Protein AF-A0A7S0ZR71-F1 (afdb_monomer_lite)

Secondary structure (DSSP, 8-state):
-PPPSS-EEEEE---S-HHHHHHHHHTTS-HHHHTSTTSSHHHHHHHHTPPPTTEEEEEEEEEEEEETTS--STTT-SEEEEEEEEEESS-EEEEEEEEEE--STTHHHHHHHHHHHHHHHHHHHHS--SEEEEEEEEEE-TTS-EEEEHHHHHHHHHTT-EESS--TTEEEESSHHHH-TT--PEEEEEEEEEE--TTSPPPPPPSS----S----------------------

pLDDT: mean 78.95, std 18.21, range [32.31, 97.06]

Foldseek 3Di:
DPAAPFDKDKDWDDDPDVQVLLLLLLVLADVLSCPDQCSHPVSVVVVLPDDDPAKDKADWTKIFIAGPPDDGGSVHTQWMWIWIWIGHLQWTEIETSDIDGRDDDCVRLSVLLNRLLVVVQVCQAPAQGFKYKYKDKWFAAPVRAIEDAVSNVVSVVSSVWDFPDPPVRYDYDHCCSPPPPPGPGDIDITITMHGDDPPHDHRDDDPDPSPNPPPPPPPPDDDDDDDDDDDDDDD

Radius of gyration: 23.9 Å; chains: 1; bounding box: 57×94×42 Å

Structure (mmCIF, N/CA/C/O backbone):
data_AF-A0A7S0ZR71-F1
#
_entry.id   AF-A0A7S0ZR71-F1
#
loop_
_atom_site.group_PDB
_atom_site.id
_atom_site.type_symbol
_atom_site.label_atom_id
_atom_site.label_alt_id
_atom_site.label_comp_id
_atom_site.label_asym_id
_atom_site.label_entity_id
_atom_site.label_seq_id
_atom_site.pdbx_PDB_ins_code
_atom_site.Cartn_x
_atom_site.Cartn_y
_atom_site.Cartn_z
_atom_site.occupancy
_atom_site.B_iso_or_equiv
_atom_site.auth_seq_id
_atom_site.auth_comp_id
_atom_site.auth_asym_id
_atom_site.auth_atom_id
_atom_site.pdbx_PDB_model_num
ATOM 1 N N . LEU A 1 1 ? 6.579 -1.363 18.456 1.00 67.25 1 LEU A N 1
ATOM 2 C CA . LEU A 1 1 ? 6.483 -0.317 17.411 1.00 67.25 1 LEU A CA 1
ATOM 3 C C . LEU A 1 1 ? 6.121 0.963 18.143 1.00 67.25 1 LEU A C 1
ATOM 5 O O . LEU A 1 1 ? 5.426 0.845 19.144 1.00 67.25 1 LEU A O 1
ATOM 9 N N . GLN A 1 2 ? 6.652 2.117 17.747 1.00 72.88 2 GLN A N 1
ATOM 10 C CA . GLN A 1 2 ? 6.232 3.372 18.372 1.00 72.88 2 GLN A CA 1
ATOM 11 C C . GLN A 1 2 ? 4.760 3.612 18.022 1.00 72.88 2 GLN A C 1
ATOM 13 O O . GLN A 1 2 ? 4.353 3.289 16.905 1.00 72.88 2 GLN A O 1
ATOM 18 N N . GLU A 1 3 ? 3.965 4.078 18.985 1.00 79.00 3 GLU A N 1
ATOM 19 C CA . GLU A 1 3 ? 2.578 4.448 18.700 1.00 79.00 3 GLU A CA 1
ATOM 20 C C . GLU A 1 3 ? 2.545 5.577 17.663 1.00 79.00 3 GLU A C 1
ATOM 22 O O . GLU A 1 3 ? 3.419 6.451 17.699 1.00 79.00 3 GLU A O 1
ATOM 27 N N . PRO A 1 4 ? 1.576 5.550 16.733 1.00 83.94 4 PRO A N 1
ATOM 28 C CA . PRO A 1 4 ? 1.517 6.531 15.668 1.00 83.94 4 PRO A CA 1
ATOM 29 C C . PRO A 1 4 ? 1.175 7.910 16.237 1.00 83.94 4 PRO A C 1
ATOM 31 O O . PRO A 1 4 ? 0.307 8.032 17.107 1.00 83.94 4 PRO A O 1
ATOM 34 N N . GLY A 1 5 ? 1.838 8.950 15.732 1.00 86.31 5 GLY A N 1
ATOM 35 C CA . GLY A 1 5 ? 1.560 10.335 16.125 1.00 86.31 5 GLY A CA 1
ATOM 36 C C . GLY A 1 5 ? 0.192 10.815 15.635 1.00 86.31 5 GLY A C 1
ATOM 37 O O . GLY A 1 5 ? -0.464 11.622 16.294 1.00 86.31 5 GLY A O 1
ATOM 38 N N . ILE A 1 6 ? -0.261 10.281 14.499 1.00 87.31 6 ILE A N 1
ATOM 39 C CA . ILE A 1 6 ? -1.549 10.556 13.867 1.00 87.31 6 ILE A CA 1
ATOM 40 C C . ILE A 1 6 ? -2.346 9.252 13.756 1.00 87.31 6 ILE A C 1
ATOM 42 O O . ILE A 1 6 ? -1.867 8.233 13.253 1.00 87.31 6 ILE A O 1
ATOM 46 N N . LYS A 1 7 ? -3.605 9.276 14.204 1.00 91.25 7 LYS A N 1
ATOM 47 C CA . LYS A 1 7 ? -4.511 8.128 14.080 1.00 91.25 7 LYS A CA 1
ATOM 48 C C . LYS A 1 7 ? -5.251 8.170 12.746 1.00 91.25 7 LYS A C 1
ATOM 50 O O . LYS A 1 7 ? -5.943 9.144 12.450 1.00 91.25 7 LYS A O 1
ATOM 55 N N . PHE A 1 8 ? -5.125 7.087 11.987 1.00 94.44 8 PHE A N 1
ATOM 56 C CA . PHE A 1 8 ? -5.831 6.873 10.729 1.00 94.44 8 PHE A CA 1
ATOM 57 C C . PHE A 1 8 ? -6.774 5.679 10.846 1.00 94.44 8 PHE A C 1
ATOM 59 O O . PHE A 1 8 ? -6.506 4.737 11.591 1.00 94.44 8 PHE A O 1
ATOM 66 N N . GLU A 1 9 ? -7.846 5.730 10.071 1.00 94.19 9 GLU A N 1
ATOM 67 C CA . GLU A 1 9 ? -8.824 4.669 9.871 1.00 94.19 9 GLU A CA 1
ATOM 68 C C . GLU A 1 9 ? -8.808 4.214 8.408 1.00 94.19 9 GLU A C 1
ATOM 70 O O . GLU A 1 9 ? -8.328 4.929 7.519 1.00 94.19 9 GLU A O 1
ATOM 75 N N . MET A 1 10 ? -9.323 3.005 8.173 1.00 95.31 10 MET A N 1
ATOM 76 C CA . MET A 1 10 ? -9.421 2.404 6.849 1.00 95.31 10 MET A CA 1
ATOM 77 C C . MET A 1 10 ? -10.870 2.102 6.541 1.00 95.31 10 MET A C 1
ATOM 79 O O . MET A 1 10 ? -11.523 1.360 7.275 1.00 95.31 10 MET A O 1
ATOM 83 N N . SER A 1 11 ? -11.334 2.611 5.409 1.00 94.38 11 SER A N 1
ATOM 84 C CA . SER A 1 11 ? -12.681 2.342 4.919 1.00 94.38 11 SER A CA 1
ATOM 85 C C . SER A 1 11 ? -12.610 1.692 3.542 1.00 94.38 11 SER A C 1
ATOM 87 O O . SER A 1 11 ? -11.851 2.168 2.690 1.00 94.38 11 SER A O 1
ATOM 89 N N . PRO A 1 12 ? -13.372 0.612 3.297 1.00 94.06 12 PRO A N 1
ATOM 90 C CA . PRO A 1 12 ? -13.383 -0.037 1.997 1.00 94.06 12 PRO A CA 1
ATOM 91 C C . PRO A 1 12 ? -13.905 0.927 0.931 1.00 94.06 12 PRO A C 1
ATOM 93 O O . PRO A 1 12 ? -14.846 1.693 1.151 1.00 94.06 12 PRO A O 1
ATOM 96 N N . LEU A 1 13 ? -13.308 0.867 -0.252 1.00 91.44 13 LEU A N 1
ATOM 97 C CA . LEU A 1 13 ? -13.801 1.569 -1.424 1.00 91.44 13 LEU A CA 1
ATOM 98 C C . LEU A 1 13 ? -14.997 0.785 -1.982 1.00 91.44 13 LEU A C 1
ATOM 100 O O . LEU A 1 13 ? -14.837 -0.208 -2.688 1.00 91.44 13 LEU A O 1
ATOM 104 N N . VAL A 1 14 ? -16.206 1.232 -1.640 1.00 87.06 14 VAL A N 1
ATOM 105 C CA . VAL A 1 14 ? -17.469 0.629 -2.093 1.00 87.06 14 VAL A CA 1
ATOM 106 C C . VAL A 1 14 ? -18.125 1.562 -3.105 1.00 87.06 14 VAL A C 1
ATOM 108 O O . VAL A 1 14 ? -18.902 2.442 -2.745 1.00 87.06 14 VAL A O 1
ATOM 111 N N . VAL A 1 15 ? -17.775 1.406 -4.383 1.00 87.25 15 VAL A N 1
ATOM 112 C CA . VAL A 1 15 ? -18.369 2.176 -5.489 1.00 87.25 15 VAL A CA 1
ATOM 113 C C . VAL A 1 15 ? -18.557 1.310 -6.730 1.00 87.25 15 VAL A C 1
ATOM 115 O O . VAL A 1 15 ? -17.837 0.336 -6.934 1.00 87.25 15 VAL A O 1
ATOM 118 N N . GLU A 1 16 ? -19.484 1.714 -7.598 1.00 80.00 16 GLU A N 1
ATOM 119 C CA . GLU A 1 16 ? -19.730 1.046 -8.882 1.00 80.00 16 GLU A CA 1
ATOM 120 C C . GLU A 1 16 ? -18.530 1.139 -9.837 1.00 80.00 16 GLU A C 1
ATOM 122 O O . GLU A 1 16 ? -18.259 0.208 -10.590 1.00 80.00 16 GLU A O 1
ATOM 127 N N . ASN A 1 17 ? -17.794 2.259 -9.802 1.00 91.25 17 ASN A N 1
ATOM 128 C CA . ASN A 1 17 ? -16.643 2.497 -10.672 1.00 91.25 17 ASN A CA 1
ATOM 129 C C . ASN A 1 17 ? -15.383 2.849 -9.854 1.00 91.25 17 ASN A C 1
ATOM 131 O O . ASN A 1 17 ? -15.111 4.032 -9.612 1.00 91.25 17 ASN A O 1
ATOM 135 N N . PRO A 1 18 ? -14.595 1.841 -9.434 1.00 91.25 18 PRO A N 1
ATOM 136 C CA . PRO A 1 18 ? -13.392 2.058 -8.636 1.00 91.25 18 PRO A CA 1
ATOM 137 C C . PRO A 1 18 ? -12.278 2.772 -9.411 1.00 91.25 18 PRO A C 1
ATOM 139 O O . PRO A 1 18 ? -11.534 3.550 -8.813 1.00 91.25 18 PRO A O 1
ATOM 142 N N . GLN A 1 19 ? -12.211 2.595 -10.736 1.00 94.00 19 GLN A N 1
ATOM 143 C CA . GLN A 1 19 ? -11.240 3.273 -11.599 1.00 94.00 19 GLN A CA 1
ATOM 144 C C . GLN A 1 19 ? -11.375 4.793 -11.505 1.00 94.00 19 GLN A C 1
ATOM 146 O O . GLN A 1 19 ? -10.399 5.493 -11.241 1.00 94.00 19 GLN A O 1
ATOM 151 N N . LYS A 1 20 ? -12.598 5.314 -11.649 1.00 93.81 20 LYS A N 1
ATOM 152 C CA . LYS A 1 20 ? -12.856 6.760 -11.600 1.00 93.81 20 LYS A CA 1
ATOM 153 C C . LYS A 1 20 ? -12.431 7.369 -10.262 1.00 93.81 20 LYS A C 1
ATOM 155 O O . LYS A 1 20 ? -11.881 8.468 -10.224 1.00 93.81 20 LYS A O 1
ATOM 160 N N . CYS A 1 21 ? -12.692 6.666 -9.163 1.00 93.50 21 CYS A N 1
ATOM 161 C CA . CYS A 1 21 ? -12.294 7.098 -7.827 1.00 93.50 21 CYS A CA 1
ATOM 162 C C . CYS A 1 21 ? -10.773 7.067 -7.641 1.00 93.50 21 CYS A C 1
ATOM 164 O O . CYS A 1 21 ? -10.207 8.032 -7.129 1.00 93.50 21 CYS A O 1
ATOM 166 N N . PHE A 1 22 ? -10.121 5.998 -8.097 1.00 92.19 22 PHE A N 1
ATOM 167 C CA . PHE A 1 22 ? -8.668 5.864 -8.084 1.00 92.19 22 PHE A CA 1
ATOM 168 C C . PHE A 1 22 ? -7.989 6.996 -8.862 1.00 92.19 22 PHE A C 1
ATOM 170 O O . PHE A 1 22 ? -7.149 7.705 -8.315 1.00 92.19 22 PHE A O 1
ATOM 177 N N . GLU A 1 23 ? -8.405 7.233 -10.107 1.00 92.56 23 GLU A N 1
ATOM 178 C CA . GLU A 1 23 ? -7.848 8.287 -10.960 1.00 92.56 23 GLU A CA 1
ATOM 179 C C . GLU A 1 23 ? -8.060 9.683 -10.368 1.00 92.56 23 GLU A C 1
ATOM 181 O O . GLU A 1 23 ? -7.177 10.538 -10.450 1.00 92.56 23 GLU A O 1
ATOM 186 N N . LYS A 1 24 ? -9.221 9.923 -9.743 1.00 93.25 24 LYS A N 1
ATOM 187 C CA . LYS A 1 24 ? -9.501 11.186 -9.052 1.00 93.25 24 LYS A CA 1
ATOM 188 C C . LYS A 1 24 ? -8.552 11.400 -7.873 1.00 93.25 24 LYS A C 1
ATOM 190 O O . LYS A 1 24 ? -8.008 12.491 -7.730 1.00 93.25 24 LYS A O 1
ATOM 195 N N . TYR A 1 25 ? -8.329 10.361 -7.071 1.00 93.00 25 TYR A N 1
ATOM 196 C CA . TYR A 1 25 ? -7.409 10.401 -5.938 1.00 93.00 25 TYR A CA 1
ATOM 197 C C . TYR A 1 25 ? -5.950 10.595 -6.384 1.00 93.00 25 TYR A C 1
ATOM 199 O O . TYR A 1 25 ? -5.267 11.474 -5.864 1.00 93.00 25 TYR A O 1
ATOM 207 N N . VAL A 1 26 ? -5.477 9.845 -7.386 1.00 90.69 26 VAL A N 1
ATOM 208 C CA . VAL A 1 26 ? -4.080 9.901 -7.859 1.00 90.69 26 VAL A CA 1
ATOM 209 C C . VAL A 1 26 ? -3.676 11.304 -8.316 1.00 90.69 26 VAL A C 1
ATOM 211 O O . VAL A 1 26 ? -2.536 11.707 -8.102 1.00 90.69 26 VAL A O 1
ATOM 214 N N . ARG A 1 27 ? -4.605 12.096 -8.868 1.00 89.94 27 ARG A N 1
ATOM 215 C CA . ARG A 1 27 ? -4.352 13.499 -9.258 1.00 89.94 27 ARG A CA 1
ATOM 216 C C . ARG A 1 27 ? -3.960 14.412 -8.091 1.00 89.94 27 ARG A C 1
ATOM 218 O O . ARG A 1 27 ? -3.456 15.504 -8.331 1.00 89.94 27 ARG A O 1
ATOM 225 N N . ARG A 1 28 ? -4.202 13.990 -6.847 1.00 89.31 28 ARG A N 1
ATOM 226 C CA . ARG A 1 28 ? -3.810 14.707 -5.623 1.00 89.31 28 ARG A CA 1
ATOM 227 C C . ARG A 1 28 ? -2.391 14.360 -5.172 1.00 89.31 28 ARG A C 1
ATOM 229 O O . ARG A 1 28 ? -1.841 15.055 -4.321 1.00 89.31 28 ARG A O 1
ATOM 236 N N . LEU A 1 29 ? -1.805 13.289 -5.709 1.00 86.25 29 LEU A N 1
ATOM 237 C CA . LEU A 1 29 ? -0.422 12.930 -5.432 1.00 86.25 29 LEU A CA 1
ATOM 238 C C . LEU A 1 29 ? 0.522 13.898 -6.158 1.00 86.25 29 LEU A C 1
ATOM 240 O O . LEU A 1 29 ? 0.180 14.411 -7.227 1.00 86.25 29 LEU A O 1
ATOM 244 N N . PRO A 1 30 ? 1.733 14.135 -5.625 1.00 77.88 30 PRO A N 1
ATOM 245 C CA . PRO A 1 30 ? 2.751 14.889 -6.344 1.00 77.88 30 PRO A CA 1
ATOM 246 C C . PRO A 1 30 ? 2.951 14.315 -7.752 1.00 77.88 30 PRO A C 1
ATOM 248 O O . PRO A 1 30 ? 3.044 13.098 -7.904 1.00 77.88 30 PRO A O 1
ATOM 251 N N . VAL A 1 31 ? 3.055 15.178 -8.772 1.00 69.81 31 VAL A N 1
ATOM 252 C CA . VAL A 1 31 ? 3.089 14.790 -10.204 1.00 69.81 31 VAL A CA 1
ATOM 253 C C . VAL A 1 31 ? 4.062 13.639 -10.482 1.00 69.81 31 VAL A C 1
ATOM 255 O O . VAL A 1 31 ? 3.747 12.702 -11.203 1.00 69.81 31 VAL A O 1
ATOM 258 N N . ARG A 1 32 ? 5.221 13.651 -9.826 1.00 64.44 32 ARG A N 1
ATOM 259 C CA . ARG A 1 32 ? 6.273 12.640 -9.999 1.00 64.44 32 ARG A CA 1
ATOM 260 C C . ARG A 1 32 ? 5.897 11.264 -9.443 1.00 64.44 32 ARG A C 1
ATOM 262 O O . ARG A 1 32 ? 6.358 10.253 -9.954 1.00 64.44 32 ARG A O 1
ATOM 269 N N . CYS A 1 33 ? 5.049 11.224 -8.419 1.00 68.69 33 CYS A N 1
ATOM 270 C CA . CYS A 1 33 ? 4.448 9.994 -7.908 1.00 68.69 33 CYS A CA 1
ATOM 271 C C . CYS A 1 33 ? 3.246 9.570 -8.767 1.00 68.69 33 CYS A C 1
ATOM 273 O O . CYS A 1 33 ? 2.998 8.380 -8.924 1.00 68.69 33 CYS A O 1
ATOM 275 N N . ALA A 1 34 ? 2.515 10.518 -9.360 1.00 63.09 34 ALA A N 1
ATOM 276 C CA . ALA A 1 34 ? 1.410 10.231 -10.280 1.00 63.09 34 ALA A CA 1
ATOM 277 C C . ALA A 1 34 ? 1.876 9.631 -11.624 1.00 63.09 34 ALA A C 1
ATOM 279 O O . ALA A 1 34 ? 1.104 8.960 -12.299 1.00 63.09 34 ALA A O 1
ATOM 280 N N . GLU A 1 35 ? 3.142 9.833 -11.996 1.00 60.38 35 GLU A N 1
ATOM 281 C CA . GLU A 1 35 ? 3.777 9.210 -13.169 1.00 60.38 35 GLU A CA 1
ATOM 282 C C . GLU A 1 35 ? 4.341 7.802 -12.888 1.00 60.38 35 GLU A C 1
ATOM 284 O O . GLU A 1 35 ? 4.804 7.112 -13.803 1.00 60.38 35 GLU A O 1
ATOM 289 N N . ALA A 1 36 ? 4.296 7.352 -11.630 1.00 65.81 36 ALA A N 1
ATOM 290 C CA . ALA A 1 36 ? 4.707 6.011 -11.249 1.00 65.81 36 ALA A CA 1
ATOM 291 C C . ALA A 1 36 ? 3.824 4.932 -11.897 1.00 65.81 36 ALA A C 1
ATOM 293 O O . ALA A 1 36 ? 2.677 5.128 -12.294 1.00 65.81 36 ALA A O 1
ATOM 294 N N . THR A 1 37 ? 4.360 3.722 -12.021 1.00 59.59 37 THR A N 1
ATOM 295 C CA . THR A 1 37 ? 3.621 2.628 -12.662 1.00 59.59 37 THR A CA 1
ATOM 296 C C . THR A 1 37 ? 2.426 2.151 -11.835 1.00 59.59 37 THR A C 1
ATOM 298 O O . THR A 1 37 ? 1.521 1.545 -12.398 1.00 59.59 37 THR A O 1
ATOM 301 N N . ASP A 1 38 ? 2.416 2.344 -10.513 1.00 67.44 38 ASP A N 1
ATOM 302 C CA . ASP A 1 38 ? 1.355 1.921 -9.574 1.00 67.44 38 ASP A CA 1
ATOM 303 C C . ASP A 1 38 ? 0.261 2.959 -9.360 1.00 67.44 38 ASP A C 1
ATOM 305 O O . ASP A 1 38 ? -0.729 2.666 -8.700 1.00 67.44 38 ASP A O 1
ATOM 309 N N . THR A 1 39 ? 0.401 4.122 -9.986 1.00 76.94 39 THR A N 1
ATOM 310 C CA . THR A 1 39 ? -0.600 5.190 -10.027 1.00 76.94 39 THR A CA 1
ATOM 311 C C . THR A 1 39 ? -1.370 5.227 -11.353 1.00 76.94 39 THR A C 1
ATOM 313 O O . THR A 1 39 ? -2.259 6.054 -11.532 1.00 76.94 39 THR A O 1
ATOM 316 N N . VAL A 1 40 ? -1.111 4.271 -12.257 1.00 86.75 40 VAL A N 1
ATOM 317 C CA . VAL A 1 40 ? -1.878 4.043 -13.495 1.00 86.75 40 VAL A CA 1
ATOM 318 C C . VAL A 1 40 ? -2.759 2.806 -13.333 1.00 86.75 40 VAL A C 1
ATOM 320 O O . VAL A 1 40 ? -2.255 1.719 -13.035 1.00 86.75 40 VAL A O 1
ATOM 323 N N . TRP A 1 41 ? -4.065 2.957 -13.563 1.00 90.19 41 TRP A N 1
ATOM 324 C CA . TRP A 1 41 ? -5.068 1.923 -13.295 1.00 90.19 41 TRP A CA 1
ATOM 325 C C . TRP A 1 41 ? -4.773 0.601 -14.013 1.00 90.19 41 TRP A C 1
ATOM 327 O O . TRP A 1 41 ? -4.704 -0.451 -13.379 1.00 90.19 41 TRP A O 1
ATOM 337 N N . GLU A 1 42 ? -4.508 0.643 -15.318 1.00 90.38 42 GLU A N 1
ATOM 338 C CA . GLU A 1 42 ? -4.269 -0.550 -16.137 1.00 90.38 42 GLU A CA 1
ATOM 339 C C . GLU A 1 42 ? -3.015 -1.302 -15.683 1.00 90.38 42 GLU A C 1
ATOM 341 O O . GLU A 1 42 ? -2.989 -2.531 -15.657 1.00 90.38 42 GLU A O 1
ATOM 346 N N . LYS A 1 43 ? -1.972 -0.572 -15.274 1.00 87.69 43 LYS A N 1
ATOM 347 C CA . LYS A 1 43 ? -0.722 -1.160 -14.774 1.00 87.69 43 LYS A CA 1
ATOM 348 C C . LYS A 1 43 ? -0.881 -1.757 -13.375 1.00 87.69 43 LYS A C 1
ATOM 350 O O . LYS A 1 43 ? -0.193 -2.726 -13.049 1.00 87.69 43 LYS A O 1
ATOM 355 N N . LEU A 1 44 ? -1.749 -1.183 -12.539 1.00 89.31 44 LEU A N 1
ATOM 356 C CA . LEU A 1 44 ? -2.101 -1.748 -11.237 1.00 89.31 44 LEU A CA 1
ATOM 357 C C . LEU A 1 44 ? -2.898 -3.048 -11.413 1.00 89.31 44 LEU A C 1
ATOM 359 O O . LEU A 1 44 ? -2.549 -4.062 -10.811 1.00 89.31 44 LEU A O 1
ATOM 363 N N . GLN A 1 45 ? -3.901 -3.047 -12.295 1.00 91.50 45 GLN A N 1
ATOM 364 C CA . GLN A 1 45 ? -4.701 -4.233 -12.620 1.00 91.50 45 GLN A CA 1
ATOM 365 C C . GLN A 1 45 ? -3.861 -5.336 -13.271 1.00 91.50 45 GLN A C 1
ATOM 367 O O . GLN A 1 45 ? -3.940 -6.490 -12.858 1.00 91.50 45 GLN A O 1
ATOM 372 N N . GLY A 1 46 ? -2.990 -4.986 -14.224 1.00 88.94 46 GLY A N 1
ATOM 373 C CA . GLY A 1 46 ? -2.068 -5.936 -14.848 1.00 88.94 46 GLY A CA 1
ATOM 374 C C . GLY A 1 46 ? -1.182 -6.648 -13.824 1.00 88.94 46 GLY A C 1
ATOM 375 O O . GLY A 1 46 ? -0.985 -7.854 -13.917 1.00 88.94 46 GLY A O 1
ATOM 376 N N . ARG A 1 47 ? -0.732 -5.935 -12.785 1.00 85.56 47 ARG A N 1
ATOM 377 C CA . ARG A 1 47 ? 0.030 -6.530 -11.676 1.00 85.56 47 ARG A CA 1
ATOM 378 C C . ARG A 1 47 ? -0.805 -7.374 -10.731 1.00 85.56 47 ARG A C 1
ATOM 380 O O . ARG A 1 47 ? -0.323 -8.392 -10.240 1.00 85.56 47 ARG A O 1
ATOM 387 N N . ALA A 1 48 ? -2.038 -6.963 -10.464 1.00 89.44 48 ALA A N 1
ATOM 388 C CA . ALA A 1 48 ? -2.967 -7.772 -9.686 1.00 89.44 48 ALA A CA 1
ATOM 389 C C . ALA A 1 48 ? -3.313 -9.092 -10.394 1.00 89.44 48 ALA A C 1
ATOM 391 O O . ALA A 1 48 ? -3.578 -10.089 -9.725 1.00 89.44 48 ALA A O 1
ATOM 392 N N . ALA A 1 49 ? -3.266 -9.108 -11.729 1.00 89.12 49 ALA A N 1
ATOM 393 C CA . ALA A 1 49 ? -3.462 -10.300 -12.546 1.00 89.12 49 ALA A CA 1
ATOM 394 C C . ALA A 1 49 ? -2.230 -11.227 -12.607 1.00 89.12 49 ALA A C 1
ATOM 396 O O . ALA A 1 49 ? -2.357 -12.366 -13.058 1.00 89.12 49 ALA A O 1
ATOM 397 N N . GLU A 1 50 ? -1.050 -10.784 -12.155 1.00 85.62 50 GLU A N 1
ATOM 398 C CA . GLU A 1 50 ? 0.136 -11.643 -12.080 1.00 85.62 50 GLU A CA 1
ATOM 399 C C . GLU A 1 50 ? -0.103 -12.787 -11.093 1.00 85.62 50 GLU A C 1
ATOM 401 O O . GLU A 1 50 ? -0.291 -12.573 -9.890 1.00 85.62 50 GLU A O 1
ATOM 406 N N . GLN A 1 51 ? -0.056 -14.016 -11.602 1.00 76.81 51 GLN A N 1
ATOM 407 C CA . GLN A 1 51 ? -0.175 -15.198 -10.765 1.00 76.81 51 GLN A CA 1
ATOM 408 C C . GLN A 1 51 ? 1.101 -15.428 -9.961 1.00 76.81 51 GLN A C 1
ATOM 410 O O . GLN A 1 51 ? 2.221 -15.310 -10.461 1.00 76.81 51 GLN A O 1
ATOM 415 N N . ILE A 1 52 ? 0.917 -15.808 -8.702 1.00 76.38 52 ILE A N 1
ATOM 416 C CA . ILE A 1 52 ? 2.001 -16.255 -7.837 1.00 76.38 52 ILE A CA 1
ATOM 417 C C . ILE A 1 52 ? 2.058 -17.777 -7.946 1.00 76.38 52 ILE A C 1
ATOM 419 O O . ILE A 1 52 ? 1.052 -18.455 -7.741 1.00 76.38 52 ILE A O 1
ATOM 423 N N . LEU A 1 53 ? 3.235 -18.314 -8.271 1.00 72.44 53 LEU A N 1
ATOM 424 C CA . LEU A 1 53 ? 3.461 -19.758 -8.334 1.00 72.44 53 LEU A CA 1
ATOM 425 C C . LEU A 1 53 ? 3.082 -20.414 -6.996 1.00 72.44 53 LEU A C 1
ATOM 427 O O . LEU A 1 53 ? 3.620 -20.050 -5.951 1.00 72.44 53 LEU A O 1
ATOM 431 N N . GLY A 1 54 ? 2.175 -21.393 -7.043 1.00 66.81 54 GLY A N 1
ATOM 432 C CA . GLY A 1 54 ? 1.839 -22.237 -5.892 1.00 66.81 54 GLY A CA 1
ATOM 433 C C . GLY A 1 54 ? 0.941 -21.594 -4.829 1.00 66.81 54 GLY A C 1
ATOM 434 O O . GLY A 1 54 ? 1.040 -21.965 -3.659 1.00 66.81 54 GLY A O 1
ATOM 435 N N . GLY A 1 55 ? 0.079 -20.639 -5.192 1.00 77.06 55 GLY A N 1
ATOM 436 C CA . GLY A 1 55 ? -0.898 -20.071 -4.259 1.00 77.06 55 GLY A CA 1
ATOM 437 C C . GLY A 1 55 ? -2.163 -19.537 -4.926 1.00 77.06 55 GLY A C 1
ATOM 438 O O . GLY A 1 55 ? -2.175 -19.235 -6.119 1.00 77.06 55 GLY A O 1
ATOM 439 N N . HIS A 1 56 ? -3.232 -19.401 -4.140 1.00 86.00 56 HIS A N 1
ATOM 440 C CA . HIS A 1 56 ? -4.451 -18.721 -4.574 1.00 86.00 56 HIS A CA 1
ATOM 441 C C . HIS A 1 56 ? -4.339 -17.226 -4.267 1.00 86.00 56 HIS A C 1
ATOM 443 O O . HIS A 1 56 ? -4.045 -16.834 -3.135 1.00 86.00 56 HIS A O 1
ATOM 449 N N . VAL A 1 57 ? -4.560 -16.387 -5.277 1.00 90.31 57 VAL A N 1
ATOM 450 C CA . VAL A 1 57 ? -4.502 -14.928 -5.149 1.00 90.31 57 VAL A CA 1
ATOM 451 C C . VAL A 1 57 ? -5.924 -14.384 -5.171 1.00 90.31 57 VAL A C 1
ATOM 453 O O . VAL A 1 57 ? -6.671 -14.611 -6.121 1.00 90.31 57 VAL A O 1
ATOM 456 N N . GLY A 1 58 ? -6.295 -13.677 -4.107 1.00 90.00 58 GLY A N 1
ATOM 457 C CA . GLY A 1 58 ? -7.586 -13.015 -3.986 1.00 90.00 58 GLY A CA 1
ATOM 458 C C . GLY A 1 58 ? -7.725 -11.797 -4.901 1.00 90.00 58 GLY A C 1
ATOM 459 O O . GLY A 1 58 ? -6.794 -11.371 -5.595 1.00 90.00 58 GLY A O 1
ATOM 460 N N . LYS A 1 59 ? -8.920 -11.202 -4.873 1.00 92.25 59 LYS A N 1
ATOM 461 C CA . LYS A 1 59 ? -9.209 -9.961 -5.598 1.00 92.25 59 LYS A CA 1
ATOM 462 C C . LYS A 1 59 ? -8.354 -8.808 -5.067 1.00 92.25 59 LYS A C 1
ATOM 464 O O . LYS A 1 59 ? -7.886 -8.833 -3.929 1.00 92.25 59 LYS A O 1
ATOM 469 N N . LEU A 1 60 ? -8.139 -7.811 -5.923 1.00 94.25 60 LEU A N 1
ATOM 470 C CA . LEU A 1 60 ? -7.518 -6.558 -5.516 1.00 94.25 60 LEU A CA 1
ATOM 471 C C . LEU A 1 60 ? -8.516 -5.750 -4.685 1.00 94.25 60 LEU A C 1
ATOM 473 O O . LEU A 1 60 ? -9.542 -5.309 -5.200 1.00 94.25 60 LEU A O 1
ATOM 477 N N . GLU A 1 61 ? -8.185 -5.561 -3.416 1.00 95.69 61 GLU A N 1
ATOM 478 C CA . GLU A 1 61 ? -8.958 -4.795 -2.447 1.00 95.69 61 GLU A CA 1
ATOM 479 C C . GLU A 1 61 ? -8.434 -3.361 -2.366 1.00 95.69 61 GLU A C 1
ATOM 481 O O . GLU A 1 61 ? -7.223 -3.129 -2.427 1.00 95.69 61 GLU A O 1
ATOM 486 N N . PHE A 1 62 ? -9.345 -2.402 -2.192 1.00 96.38 62 PHE A N 1
ATOM 487 C CA . PHE A 1 62 ? -9.049 -0.971 -2.128 1.00 96.38 62 PHE A CA 1
ATOM 488 C C . PHE A 1 62 ? -9.613 -0.389 -0.838 1.00 96.38 62 PHE A C 1
ATOM 490 O O . PHE A 1 62 ? -10.806 -0.518 -0.563 1.00 96.38 62 PHE A O 1
ATOM 497 N N . PHE A 1 63 ? -8.764 0.280 -0.064 1.00 97.06 63 PHE A N 1
ATOM 498 C CA . PHE A 1 63 ? -9.169 0.948 1.166 1.00 97.06 63 PHE A CA 1
ATOM 499 C C . PHE A 1 63 ? -8.629 2.370 1.189 1.00 97.06 63 PHE A C 1
ATOM 501 O O . PHE A 1 63 ? -7.427 2.606 1.035 1.00 97.06 63 PHE A O 1
ATOM 508 N N . TRP A 1 64 ? -9.530 3.314 1.417 1.00 96.50 64 TRP A N 1
ATOM 509 C CA . TRP A 1 64 ? -9.164 4.682 1.731 1.00 96.50 64 TRP A CA 1
ATOM 510 C C . TRP A 1 64 ? -8.546 4.752 3.114 1.00 96.50 64 TRP A C 1
ATOM 512 O O . TRP A 1 64 ? -8.975 4.053 4.029 1.00 96.50 64 TRP A O 1
ATOM 522 N N . ILE A 1 65 ? -7.578 5.644 3.257 1.00 96.44 65 ILE A N 1
ATOM 523 C CA . ILE A 1 65 ? -6.932 5.968 4.521 1.00 96.44 65 ILE A CA 1
ATOM 524 C C . ILE A 1 65 ? -7.329 7.401 4.840 1.00 96.44 65 ILE A C 1
ATOM 526 O O . ILE A 1 65 ? -7.165 8.284 3.999 1.00 96.44 65 ILE A O 1
ATOM 530 N N . HIS A 1 66 ? -7.879 7.640 6.021 1.00 94.88 66 HIS A N 1
ATOM 531 C CA . HIS A 1 66 ? -8.338 8.964 6.437 1.00 94.88 66 HIS A CA 1
ATOM 532 C C . HIS A 1 66 ? -8.156 9.135 7.939 1.00 94.88 66 HIS A C 1
ATOM 534 O O . HIS A 1 66 ? -8.087 8.155 8.680 1.00 94.88 66 HIS A O 1
ATOM 540 N N . GLN A 1 67 ? -8.047 10.373 8.409 1.00 91.62 67 GLN A N 1
ATOM 541 C CA . GLN A 1 67 ? -8.082 10.634 9.846 1.00 91.62 67 GLN A CA 1
ATOM 542 C C . GLN A 1 67 ? -9.428 10.213 10.455 1.00 91.62 67 GLN A C 1
ATOM 544 O O . GLN A 1 67 ? -10.474 10.251 9.798 1.00 91.62 67 GLN A O 1
ATOM 549 N N . SER A 1 68 ? -9.388 9.799 11.721 1.00 85.75 68 SER A N 1
ATOM 550 C CA . SER A 1 68 ? -10.588 9.391 12.457 1.00 85.75 68 SER A CA 1
ATOM 551 C C . SER A 1 68 ? -11.621 10.522 12.486 1.00 85.75 68 SER A C 1
ATOM 553 O O . SER A 1 68 ? -11.289 11.671 12.785 1.00 85.75 68 SER A O 1
ATOM 555 N N . GLY A 1 69 ? -12.867 10.199 12.131 1.00 83.75 69 GLY A N 1
ATOM 556 C CA . GLY A 1 69 ? -13.973 11.159 12.048 1.00 83.75 69 GLY A CA 1
ATOM 557 C C . GLY A 1 69 ? -14.019 12.023 10.780 1.00 83.75 69 GLY A C 1
ATOM 558 O O . GLY A 1 69 ? -14.948 12.816 10.638 1.00 83.75 69 GLY A O 1
ATOM 559 N N . ALA A 1 70 ? -13.065 11.885 9.853 1.00 87.12 70 ALA A N 1
ATOM 560 C CA . ALA A 1 70 ? -13.100 12.578 8.566 1.00 87.12 70 ALA A CA 1
ATOM 561 C C . ALA A 1 70 ? -13.981 11.848 7.538 1.00 87.12 70 ALA A C 1
ATOM 563 O O . ALA A 1 70 ? -14.104 10.622 7.553 1.00 87.12 70 ALA A O 1
ATOM 564 N N . GLU A 1 71 ? -14.560 12.603 6.599 1.00 85.50 71 GLU A N 1
ATOM 565 C CA . GLU A 1 71 ? -15.284 12.016 5.473 1.00 85.50 71 GLU A CA 1
ATOM 566 C C . GLU A 1 71 ? -14.349 11.263 4.526 1.00 85.50 71 GLU A C 1
ATOM 568 O O . GLU A 1 71 ? -13.293 11.751 4.112 1.00 85.50 71 GLU A O 1
ATOM 573 N N . CYS A 1 72 ? -14.798 10.082 4.117 1.00 86.50 72 CYS A N 1
ATOM 574 C CA . CYS A 1 72 ? -14.015 9.162 3.322 1.00 86.50 72 CYS A CA 1
ATOM 575 C C . CYS A 1 72 ? -14.412 9.223 1.840 1.00 86.50 72 CYS A C 1
ATOM 577 O O . CYS A 1 72 ? -15.247 8.459 1.357 1.00 86.50 72 CYS A O 1
ATOM 579 N N . THR A 1 73 ? -13.825 10.175 1.114 1.00 89.62 73 THR A N 1
ATOM 580 C CA . THR A 1 73 ? -14.055 10.374 -0.326 1.00 89.62 73 THR A CA 1
ATOM 581 C C . THR A 1 73 ? -12.725 10.475 -1.080 1.00 89.62 73 THR A C 1
ATOM 583 O O . THR A 1 73 ? -11.700 10.787 -0.470 1.00 89.62 73 THR A O 1
ATOM 586 N N . PRO A 1 74 ? -12.699 10.284 -2.414 1.00 89.06 74 PRO A N 1
ATOM 587 C CA . PRO A 1 74 ? -11.467 10.444 -3.192 1.00 89.06 74 PRO A CA 1
ATOM 588 C C . PRO A 1 74 ? -10.833 11.842 -3.068 1.00 89.06 74 PRO A C 1
ATOM 590 O O . PRO A 1 74 ? -9.622 11.986 -3.246 1.00 89.06 74 PRO A O 1
ATOM 593 N N . ASP A 1 75 ? -11.636 12.867 -2.763 1.00 91.50 75 ASP A N 1
ATOM 594 C CA . ASP A 1 75 ? -11.193 14.259 -2.609 1.00 91.50 75 ASP A CA 1
ATOM 595 C C . ASP A 1 75 ? -10.581 14.544 -1.237 1.00 91.50 75 ASP A C 1
ATOM 597 O O . ASP A 1 75 ? -9.710 15.406 -1.125 1.00 91.50 75 ASP A O 1
ATOM 601 N N . ASN A 1 76 ? -11.001 13.796 -0.214 1.00 91.12 76 ASN A N 1
ATOM 602 C CA . ASN A 1 76 ? -10.657 14.070 1.180 1.00 91.12 76 ASN A CA 1
ATOM 603 C C . ASN A 1 76 ? -9.741 13.010 1.801 1.00 91.12 76 ASN A C 1
ATOM 605 O O . ASN A 1 76 ? -9.080 13.309 2.789 1.00 91.12 76 ASN A O 1
ATOM 609 N N . ALA A 1 77 ? -9.633 11.812 1.213 1.00 93.69 77 ALA A N 1
ATOM 610 C CA . ALA A 1 77 ? -8.786 10.740 1.736 1.00 93.69 77 ALA A CA 1
ATOM 611 C C . ALA A 1 77 ? -7.333 11.210 1.936 1.00 93.69 77 ALA A C 1
ATOM 613 O O . ALA A 1 77 ? -6.757 11.864 1.063 1.00 93.69 77 ALA A O 1
ATOM 614 N N . ASP A 1 78 ? -6.735 10.860 3.070 1.00 93.94 78 ASP A N 1
ATOM 615 C CA . ASP A 1 78 ? -5.327 11.112 3.381 1.00 93.94 78 ASP A CA 1
ATOM 616 C C . ASP A 1 78 ? -4.389 10.131 2.679 1.00 93.94 78 ASP A C 1
ATOM 618 O O . ASP A 1 78 ? -3.203 10.417 2.532 1.00 93.94 78 ASP A O 1
ATOM 622 N N . GLY A 1 79 ? -4.899 8.978 2.260 1.00 94.62 79 GLY A N 1
ATOM 623 C CA . GLY A 1 79 ? -4.121 7.946 1.602 1.00 94.62 79 GLY A CA 1
ATOM 624 C C . GLY A 1 79 ? -4.982 6.880 0.934 1.00 94.62 79 GLY A C 1
ATOM 625 O O . GLY A 1 79 ? -6.210 6.867 1.052 1.00 94.62 79 GLY A O 1
ATOM 626 N N . LEU A 1 80 ? -4.315 5.954 0.258 1.00 95.44 80 LEU A N 1
ATOM 627 C CA . LEU A 1 80 ? -4.927 4.795 -0.380 1.00 95.44 80 LEU A CA 1
ATOM 628 C C . LEU A 1 80 ? -4.008 3.588 -0.209 1.00 95.44 80 LEU A C 1
ATOM 630 O O . LEU A 1 80 ? -2.810 3.672 -0.490 1.00 95.44 80 LEU A O 1
ATOM 634 N N . VAL A 1 81 ? -4.582 2.455 0.193 1.00 96.69 81 VAL A N 1
ATOM 635 C CA . VAL A 1 81 ? -3.918 1.149 0.144 1.00 96.69 81 VAL A CA 1
ATOM 636 C C . VAL A 1 81 ? -4.670 0.223 -0.806 1.00 96.69 81 VAL A C 1
ATOM 638 O O . VAL A 1 81 ? -5.894 0.110 -0.745 1.00 96.69 81 VAL A O 1
ATOM 641 N N . CYS A 1 82 ? -3.925 -0.441 -1.688 1.00 96.12 82 CYS A N 1
ATOM 642 C CA . CYS A 1 82 ? -4.438 -1.487 -2.569 1.00 96.12 82 CYS A CA 1
ATOM 643 C C . CYS A 1 82 ? -3.661 -2.777 -2.312 1.00 96.12 82 CYS A C 1
ATOM 645 O O . CYS A 1 82 ? -2.425 -2.787 -2.393 1.00 96.12 82 CYS A O 1
ATOM 647 N N . PHE A 1 83 ? -4.356 -3.867 -2.005 1.00 96.50 83 PHE A N 1
ATOM 648 C CA . PHE A 1 83 ? -3.704 -5.116 -1.624 1.00 96.50 83 PHE A CA 1
ATOM 649 C C . PHE A 1 83 ? -4.473 -6.359 -2.075 1.00 96.50 83 PHE A C 1
ATOM 651 O O . PHE A 1 83 ? -5.662 -6.304 -2.362 1.00 96.50 83 PHE A O 1
ATOM 658 N N . GLN A 1 84 ? -3.782 -7.495 -2.120 1.00 95.62 84 GLN A N 1
ATOM 659 C CA . GLN A 1 84 ? -4.368 -8.811 -2.368 1.00 95.62 84 GLN A CA 1
ATOM 660 C C . GLN A 1 84 ? -4.034 -9.746 -1.212 1.00 95.62 84 GLN A C 1
ATOM 662 O O . GLN A 1 84 ? -2.891 -9.789 -0.745 1.00 95.62 84 GLN A O 1
ATOM 667 N N . PHE A 1 85 ? -5.019 -10.524 -0.776 1.00 95.00 85 PHE A N 1
ATOM 668 C CA . PHE A 1 85 ? -4.769 -11.689 0.063 1.00 95.00 85 PHE A CA 1
ATOM 669 C C . PHE A 1 85 ? -4.178 -12.813 -0.793 1.00 95.00 85 PHE A C 1
ATOM 671 O O . PHE A 1 85 ? -4.657 -13.073 -1.897 1.00 95.00 85 PHE A O 1
ATOM 678 N N . VAL A 1 86 ? -3.146 -13.482 -0.289 1.00 93.19 86 VAL A N 1
ATOM 679 C CA . VAL A 1 86 ? -2.511 -14.619 -0.951 1.00 93.19 86 VAL A CA 1
ATOM 680 C C . VAL A 1 86 ? -2.515 -15.807 -0.003 1.00 93.19 86 VAL A C 1
ATOM 682 O O . VAL A 1 86 ? -1.883 -15.776 1.055 1.00 93.19 86 VAL A O 1
ATOM 685 N N . GLN A 1 87 ? -3.195 -16.869 -0.421 1.00 91.38 87 GLN A N 1
ATOM 686 C CA . GLN A 1 87 ? -3.125 -18.173 0.215 1.00 91.38 87 GLN A CA 1
ATOM 687 C C . GLN A 1 87 ? -1.919 -18.917 -0.353 1.00 91.38 87 GLN A C 1
ATOM 689 O O . GLN A 1 87 ? -1.985 -19.503 -1.436 1.00 91.38 87 GLN A O 1
ATOM 694 N N . GLY A 1 88 ? -0.788 -18.822 0.342 1.00 85.50 88 GLY A N 1
ATOM 695 C CA . GLY A 1 88 ? 0.415 -19.560 -0.016 1.00 85.50 88 GLY A CA 1
ATOM 696 C C . GLY A 1 88 ? 0.369 -20.994 0.503 1.00 85.50 88 GLY A C 1
ATOM 697 O O . GLY A 1 88 ? -0.320 -21.294 1.472 1.00 85.50 88 GLY A O 1
ATOM 698 N N . PHE A 1 89 ? 1.169 -21.868 -0.106 1.00 80.19 89 PHE A N 1
ATOM 699 C CA . PHE A 1 89 ? 1.304 -23.262 0.323 1.00 80.19 89 PHE A CA 1
ATOM 700 C C . PHE A 1 89 ? 1.779 -23.413 1.780 1.00 80.19 89 PHE A C 1
ATOM 702 O O . PHE A 1 89 ? 1.302 -24.277 2.506 1.00 80.19 89 PHE A O 1
ATOM 709 N N . ALA A 1 90 ? 2.719 -22.563 2.209 1.00 82.50 90 ALA A N 1
ATOM 710 C CA . ALA A 1 90 ? 3.313 -22.629 3.547 1.00 82.50 90 ALA A CA 1
ATOM 711 C C . ALA A 1 90 ? 2.730 -21.612 4.540 1.00 82.50 90 ALA A C 1
ATOM 713 O O . ALA A 1 90 ? 2.788 -21.831 5.745 1.00 82.50 90 ALA A O 1
ATOM 714 N N . ALA A 1 91 ? 2.237 -20.475 4.046 1.00 87.06 91 ALA A N 1
ATOM 715 C CA . ALA A 1 91 ? 1.769 -19.372 4.876 1.00 87.06 91 ALA A CA 1
ATOM 716 C C . ALA A 1 91 ? 0.876 -18.433 4.065 1.00 87.06 91 ALA A C 1
ATOM 718 O O . ALA A 1 91 ? 1.132 -18.180 2.880 1.00 87.06 91 ALA A O 1
ATOM 719 N N . ASN A 1 92 ? -0.119 -17.854 4.730 1.00 93.12 92 ASN A N 1
ATOM 720 C CA . ASN A 1 92 ? -0.955 -16.814 4.145 1.00 93.12 92 ASN A CA 1
ATOM 721 C C . ASN A 1 92 ? -0.245 -15.464 4.279 1.00 93.12 92 ASN A C 1
ATOM 723 O O . ASN A 1 92 ? 0.367 -15.158 5.304 1.00 93.12 92 ASN A O 1
ATOM 727 N N . PHE A 1 93 ? -0.335 -14.610 3.267 1.00 93.88 93 PHE A N 1
ATOM 728 C CA . PHE A 1 93 ? 0.240 -13.269 3.339 1.00 93.88 93 PHE A CA 1
ATOM 729 C C . PHE A 1 93 ? -0.586 -12.253 2.563 1.00 93.88 93 PHE A C 1
ATOM 731 O O . PHE A 1 93 ? -1.393 -12.602 1.707 1.00 93.88 93 PHE A O 1
ATOM 738 N N . VAL A 1 94 ? -0.366 -10.973 2.848 1.00 95.62 94 VAL A N 1
ATOM 739 C CA . VAL A 1 94 ? -0.890 -9.883 2.018 1.00 95.62 94 VAL A CA 1
ATOM 740 C C . VAL A 1 94 ? 0.197 -9.364 1.092 1.00 95.62 94 VAL A C 1
ATOM 742 O O . VAL A 1 94 ? 1.316 -9.096 1.530 1.00 95.62 94 VAL A O 1
ATOM 745 N N . ARG A 1 95 ? -0.149 -9.167 -0.179 1.00 93.62 95 ARG A N 1
ATOM 746 C CA . ARG A 1 95 ? 0.642 -8.421 -1.159 1.00 93.62 95 ARG A CA 1
ATOM 747 C C . ARG A 1 95 ? 0.063 -7.009 -1.282 1.00 93.62 95 ARG A C 1
ATOM 749 O O . ARG A 1 95 ? -1.006 -6.839 -1.855 1.00 93.62 95 ARG A O 1
ATOM 756 N N . ILE A 1 96 ? 0.755 -6.005 -0.750 1.00 95.69 96 ILE A N 1
ATOM 757 C CA . ILE A 1 96 ? 0.408 -4.587 -0.927 1.00 95.69 96 ILE A CA 1
ATOM 758 C C . ILE A 1 96 ? 0.996 -4.138 -2.266 1.00 95.69 96 ILE A C 1
ATOM 760 O O . ILE A 1 96 ? 2.216 -4.130 -2.432 1.00 95.69 96 ILE A O 1
ATOM 764 N N . LEU A 1 97 ? 0.129 -3.808 -3.222 1.00 93.00 97 LEU A N 1
ATOM 765 C CA . LEU A 1 97 ? 0.516 -3.377 -4.570 1.00 93.00 97 LEU A CA 1
ATOM 766 C C . LEU A 1 97 ? 0.692 -1.869 -4.687 1.00 93.00 97 LEU A C 1
ATOM 768 O O . LEU A 1 97 ? 1.461 -1.413 -5.530 1.00 93.00 97 LEU A O 1
ATOM 772 N N . HIS A 1 98 ? -0.045 -1.123 -3.869 1.00 92.69 98 HIS A N 1
ATOM 773 C CA . HIS A 1 98 ? 0.004 0.326 -3.829 1.00 92.69 98 HIS A CA 1
ATOM 774 C C . HIS A 1 98 ? -0.245 0.800 -2.401 1.00 92.69 98 HIS A C 1
ATOM 776 O O . HIS A 1 98 ? 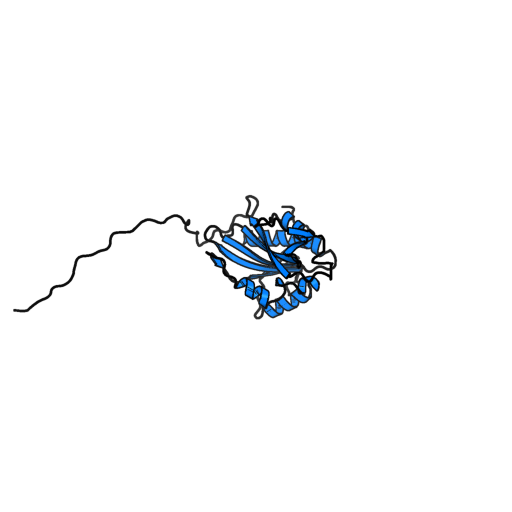-1.171 0.334 -1.733 1.00 92.69 98 HIS A O 1
ATOM 782 N N . LEU A 1 99 ? 0.582 1.735 -1.949 1.00 93.81 99 LEU A N 1
ATOM 783 C CA . LEU A 1 99 ? 0.367 2.487 -0.724 1.00 93.81 99 LEU A CA 1
ATOM 784 C C . LEU A 1 99 ? 0.838 3.913 -0.967 1.00 93.81 99 LEU A C 1
ATOM 786 O O . LEU A 1 99 ? 2.011 4.139 -1.259 1.00 93.81 99 LEU A O 1
ATOM 790 N N . SER A 1 100 ? -0.070 4.868 -0.830 1.00 92.12 100 SER A N 1
ATOM 791 C CA . SER A 1 100 ? 0.244 6.282 -0.987 1.00 92.12 100 SER A CA 1
ATOM 792 C C . SER A 1 100 ? -0.430 7.123 0.084 1.00 92.12 100 SER A C 1
ATOM 794 O O . SER A 1 100 ? -1.441 6.731 0.668 1.00 92.12 100 SER A O 1
ATOM 796 N N . VAL A 1 101 ? 0.157 8.292 0.323 1.00 91.81 101 VAL A N 1
ATOM 797 C CA . VAL A 1 101 ? -0.377 9.324 1.207 1.00 91.81 101 VAL A CA 1
ATOM 798 C C . VAL A 1 101 ? -0.356 10.665 0.486 1.00 91.81 101 VAL A C 1
ATOM 800 O O . VAL A 1 101 ? 0.568 10.966 -0.272 1.00 91.81 101 VAL A O 1
ATOM 803 N N . VAL A 1 102 ? -1.372 11.480 0.737 1.00 89.31 102 VAL A N 1
ATOM 804 C CA . VAL A 1 102 ? -1.469 12.849 0.241 1.00 89.31 102 VAL A CA 1
ATOM 805 C C . VAL A 1 102 ? -0.735 13.777 1.209 1.00 89.31 102 VAL A C 1
ATOM 807 O O . VAL A 1 102 ? -1.020 13.826 2.412 1.00 89.31 102 VAL A O 1
ATOM 810 N N . GLY A 1 103 ? 0.205 14.553 0.676 1.00 77.25 103 GLY A N 1
ATOM 811 C CA . GLY A 1 103 ? 0.946 15.557 1.430 1.00 77.25 103 GLY A CA 1
ATOM 812 C C . GLY A 1 103 ? 1.761 16.462 0.515 1.00 77.25 103 GLY A C 1
ATOM 813 O O . GLY A 1 103 ? 2.372 15.994 -0.445 1.00 77.25 103 GLY A O 1
ATOM 814 N N . VAL A 1 104 ? 1.764 17.758 0.821 1.00 67.56 104 VAL A N 1
ATOM 815 C CA . VAL A 1 104 ? 2.624 18.749 0.159 1.00 67.56 104 VAL A CA 1
ATOM 816 C C . VAL A 1 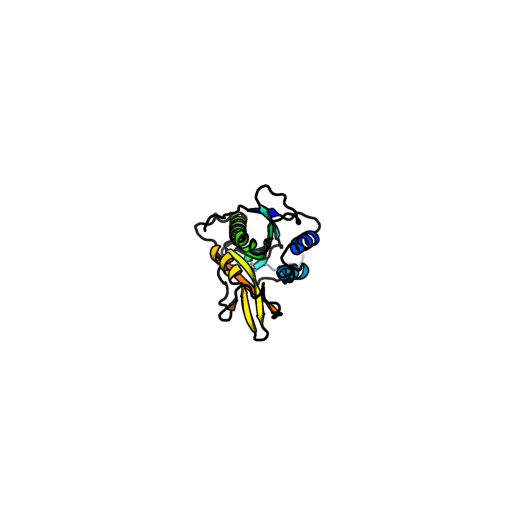104 ? 4.004 18.728 0.823 1.00 67.56 104 VAL A C 1
ATOM 818 O O . VAL A 1 104 ? 4.087 18.492 2.026 1.00 67.56 104 VAL A O 1
ATOM 821 N N . ASP A 1 105 ? 5.066 18.926 0.041 1.00 64.62 105 ASP A N 1
ATOM 822 C CA . ASP A 1 105 ? 6.449 19.229 0.453 1.00 64.62 105 ASP A CA 1
ATOM 823 C C . ASP A 1 105 ? 6.848 18.832 1.892 1.00 64.62 105 ASP A C 1
ATOM 825 O O . ASP A 1 105 ? 6.820 19.638 2.819 1.00 64.62 105 ASP A O 1
ATOM 829 N N . GLY A 1 106 ? 7.251 17.569 2.076 1.00 66.94 106 GLY A N 1
ATOM 830 C CA . GLY A 1 106 ? 7.801 17.046 3.338 1.00 66.94 106 GLY A CA 1
ATOM 831 C C . GLY A 1 106 ? 6.765 16.610 4.383 1.00 66.94 106 GLY A C 1
ATOM 832 O O . GLY A 1 106 ? 7.087 15.819 5.262 1.00 66.94 106 GLY A O 1
ATOM 833 N N . VAL A 1 107 ? 5.494 17.015 4.268 1.00 80.88 107 VAL A N 1
ATOM 834 C CA . VAL A 1 107 ? 4.434 16.586 5.211 1.00 80.88 107 VAL A CA 1
ATOM 835 C C . VAL A 1 107 ? 4.156 15.082 5.113 1.00 80.88 107 VAL A C 1
ATOM 837 O O . VAL A 1 107 ? 3.784 14.443 6.098 1.00 80.88 107 VAL A O 1
ATOM 840 N N . TRP A 1 108 ? 4.358 14.490 3.934 1.00 85.25 108 TRP A N 1
ATOM 841 C CA . TRP A 1 108 ? 4.173 13.053 3.731 1.00 85.25 108 TRP A CA 1
ATOM 842 C C . TRP A 1 108 ? 5.149 12.211 4.568 1.00 85.25 108 TRP A C 1
ATOM 844 O O . TRP A 1 108 ? 4.773 11.120 4.983 1.00 85.25 108 TRP A O 1
ATOM 854 N N . GLU A 1 109 ? 6.353 12.714 4.866 1.00 84.94 109 GLU A N 1
ATOM 855 C CA . GLU A 1 109 ? 7.374 12.005 5.658 1.00 84.94 109 GLU A CA 1
ATOM 856 C C . GLU A 1 109 ? 6.921 11.798 7.106 1.00 84.94 109 GLU A C 1
ATOM 858 O O . GLU A 1 109 ? 7.276 10.806 7.737 1.00 84.94 109 GLU A O 1
ATOM 863 N N . LEU A 1 110 ? 6.088 12.710 7.616 1.00 86.94 110 LEU A N 1
ATOM 864 C CA . LEU A 1 110 ? 5.483 12.606 8.942 1.00 86.94 110 LEU A CA 1
ATOM 865 C C . LEU A 1 110 ? 4.290 11.643 8.946 1.00 86.94 110 LEU A C 1
ATOM 867 O O . LEU A 1 110 ? 4.100 10.904 9.904 1.00 86.94 110 LEU A O 1
ATOM 871 N N . LYS A 1 111 ? 3.488 11.634 7.872 1.00 90.81 111 LYS A N 1
ATOM 872 C CA . LYS A 1 111 ? 2.282 10.794 7.776 1.00 90.81 111 LYS A CA 1
ATOM 873 C C . LYS A 1 111 ? 2.589 9.339 7.426 1.00 90.81 111 LYS A C 1
ATOM 875 O O . LYS A 1 111 ? 1.915 8.436 7.913 1.00 90.81 111 LYS A O 1
ATOM 880 N N . LEU A 1 112 ? 3.551 9.098 6.536 1.00 92.00 112 LEU A N 1
ATOM 881 C CA . LEU A 1 112 ? 3.764 7.784 5.932 1.00 92.00 112 LEU A CA 1
ATOM 882 C C . LEU A 1 112 ? 4.110 6.687 6.957 1.00 92.00 112 LEU A C 1
ATOM 884 O O . LEU A 1 112 ? 3.506 5.618 6.855 1.00 92.00 112 LEU A O 1
ATOM 888 N N . PRO A 1 113 ? 5.001 6.896 7.949 1.00 93.31 113 PRO A N 1
ATOM 889 C CA . PRO A 1 113 ? 5.265 5.887 8.978 1.00 93.31 113 PRO A CA 1
ATOM 890 C C . PRO A 1 113 ? 4.005 5.497 9.761 1.00 93.31 113 PRO A C 1
ATOM 892 O O . PRO A 1 113 ? 3.729 4.308 9.938 1.00 93.31 113 PRO A O 1
ATOM 895 N N . ASP A 1 114 ? 3.204 6.486 10.163 1.00 94.31 114 ASP A N 1
ATOM 896 C CA . ASP A 1 114 ? 1.951 6.268 10.890 1.00 94.31 114 ASP A CA 1
ATOM 897 C C . ASP A 1 114 ? 0.945 5.491 10.034 1.00 94.31 114 ASP A C 1
ATOM 899 O O . ASP A 1 114 ? 0.321 4.537 10.501 1.00 94.31 114 ASP A O 1
ATOM 903 N N . VAL A 1 115 ? 0.842 5.832 8.748 1.00 95.31 115 VAL A N 1
ATOM 904 C CA . VAL A 1 115 ? -0.007 5.116 7.793 1.00 95.31 115 VAL A CA 1
ATOM 905 C C . VAL A 1 115 ? 0.453 3.670 7.593 1.00 95.31 115 VAL A C 1
ATOM 907 O O . VAL A 1 115 ? -0.373 2.761 7.666 1.00 95.31 115 VAL A O 1
ATOM 910 N N . ILE A 1 116 ? 1.751 3.416 7.385 1.00 95.94 116 ILE A N 1
ATOM 911 C CA . ILE A 1 116 ? 2.281 2.049 7.233 1.00 95.94 116 ILE A CA 1
ATOM 912 C C . ILE A 1 116 ? 2.003 1.235 8.503 1.00 95.94 116 ILE A C 1
ATOM 914 O O . ILE A 1 116 ? 1.600 0.071 8.417 1.00 95.94 116 ILE A O 1
ATOM 918 N N . PHE A 1 117 ? 2.195 1.836 9.681 1.00 94.69 117 PHE A N 1
ATOM 919 C CA . PHE A 1 117 ? 1.891 1.195 10.956 1.00 94.69 117 PHE A CA 1
ATOM 920 C C . PHE A 1 117 ? 0.413 0.802 11.049 1.00 94.69 117 PHE A C 1
ATOM 922 O O . PHE A 1 117 ? 0.111 -0.355 11.348 1.00 94.69 117 PHE A O 1
ATOM 929 N N . GLN A 1 118 ? -0.494 1.734 10.753 1.00 95.12 118 GLN A N 1
ATOM 930 C CA . GLN A 1 118 ? -1.932 1.493 10.816 1.00 95.12 118 GLN A CA 1
ATOM 931 C C . GLN A 1 118 ? -2.343 0.416 9.807 1.00 95.12 118 GLN A C 1
ATOM 933 O O . GLN A 1 118 ? -2.984 -0.560 10.190 1.00 95.12 118 GLN A O 1
ATOM 938 N N . VAL A 1 119 ? -1.917 0.515 8.541 1.00 96.56 119 VAL A N 1
ATOM 939 C CA . VAL A 1 119 ? -2.190 -0.498 7.501 1.00 96.56 119 VAL A CA 1
ATOM 940 C C . VAL A 1 119 ? -1.744 -1.883 7.959 1.00 96.56 119 VAL A C 1
ATOM 942 O O . VAL A 1 119 ? -2.488 -2.855 7.830 1.00 96.56 119 VAL A O 1
ATOM 945 N N . ARG A 1 120 ? -0.555 -1.978 8.560 1.00 95.62 120 ARG A N 1
ATOM 946 C CA . ARG A 1 120 ? -0.047 -3.231 9.117 1.00 95.62 120 ARG A CA 1
ATOM 947 C C . ARG A 1 120 ? -0.945 -3.768 10.234 1.00 95.62 120 ARG A C 1
ATOM 949 O O . ARG A 1 120 ? -1.276 -4.951 10.206 1.00 95.62 120 ARG A O 1
ATOM 956 N N . GLN A 1 121 ? -1.340 -2.931 11.195 1.00 94.25 121 GLN A N 1
ATOM 957 C CA . GLN A 1 121 ? -2.235 -3.331 12.289 1.00 94.25 121 GLN A CA 1
ATOM 958 C C . GLN A 1 121 ? -3.594 -3.798 11.764 1.00 94.25 121 GLN A C 1
ATOM 960 O O . GLN A 1 121 ? -4.042 -4.889 12.114 1.00 94.25 121 GLN A O 1
ATOM 965 N N . PHE A 1 122 ? -4.212 -3.021 10.877 1.00 95.69 122 PHE A N 1
ATOM 966 C CA . PHE A 1 122 ? -5.497 -3.344 10.267 1.00 95.69 122 PHE A CA 1
ATOM 967 C C . PHE A 1 122 ? -5.471 -4.698 9.558 1.00 95.69 122 PHE A C 1
ATOM 969 O O . PHE A 1 122 ? -6.297 -5.562 9.851 1.00 95.69 122 PHE A O 1
ATOM 976 N N . LEU A 1 123 ? -4.490 -4.932 8.683 1.00 96.56 123 LEU A N 1
ATOM 977 C CA . LEU A 1 123 ? -4.400 -6.177 7.917 1.00 96.56 123 LEU A CA 1
ATOM 978 C C . LEU A 1 123 ? -4.112 -7.388 8.811 1.00 96.56 123 LEU A C 1
ATOM 980 O O . LEU A 1 123 ? -4.734 -8.432 8.635 1.00 96.56 123 LEU A O 1
ATOM 984 N N . LEU A 1 124 ? -3.212 -7.258 9.792 1.00 94.94 124 LEU A N 1
ATOM 985 C CA . LEU A 1 124 ? -2.898 -8.349 10.722 1.00 94.94 124 LEU A CA 1
ATOM 986 C C . LEU A 1 124 ? -4.054 -8.660 11.682 1.00 94.94 124 LEU A C 1
ATOM 988 O O . LEU A 1 124 ? -4.178 -9.805 12.121 1.00 94.94 124 LEU A O 1
ATOM 992 N N . THR A 1 125 ? -4.884 -7.671 12.005 1.00 94.44 125 THR A N 1
ATOM 993 C CA . THR A 1 125 ? -6.075 -7.861 12.846 1.00 94.44 125 THR A CA 1
ATOM 994 C C . THR A 1 125 ? -7.227 -8.469 12.058 1.00 94.44 125 THR A C 1
ATOM 996 O O . THR A 1 125 ? -7.980 -9.270 12.597 1.00 94.44 125 THR A O 1
ATOM 999 N N . THR A 1 126 ? -7.373 -8.096 10.787 1.00 94.12 126 THR A N 1
ATOM 1000 C CA . THR A 1 126 ? -8.561 -8.434 9.991 1.00 94.12 126 THR A CA 1
ATOM 1001 C C . THR A 1 126 ? -8.396 -9.738 9.218 1.00 94.12 126 THR A C 1
ATOM 1003 O O . THR A 1 126 ? -9.376 -10.439 8.978 1.00 94.12 126 THR A O 1
ATOM 1006 N N . LEU A 1 127 ? -7.167 -10.093 8.829 1.00 94.44 127 LEU A N 1
ATOM 1007 C CA . LEU A 1 127 ? -6.907 -11.215 7.930 1.00 94.44 127 LEU A CA 1
ATOM 1008 C C . LEU A 1 127 ? -6.092 -12.327 8.610 1.00 94.44 127 LEU A C 1
ATOM 1010 O O . LEU A 1 127 ? -5.163 -12.038 9.375 1.00 94.44 127 LEU A O 1
ATOM 1014 N N . PRO A 1 128 ? -6.372 -13.607 8.294 1.00 93.62 128 PRO A N 1
ATOM 1015 C CA . PRO A 1 128 ? -5.636 -14.757 8.813 1.00 93.62 128 PRO A CA 1
ATOM 1016 C C . PRO A 1 128 ? -4.300 -14.926 8.068 1.00 93.62 128 PRO A C 1
ATOM 1018 O O . PRO A 1 128 ? -4.129 -15.853 7.278 1.00 93.62 128 PRO A O 1
ATOM 1021 N N . ILE A 1 129 ? -3.380 -13.980 8.271 1.00 94.25 129 ILE A N 1
ATOM 1022 C CA . ILE A 1 129 ? -2.096 -13.880 7.555 1.00 94.25 129 ILE A CA 1
ATOM 1023 C C . ILE A 1 129 ? -0.898 -13.916 8.501 1.00 94.25 129 ILE A C 1
ATOM 1025 O O . ILE A 1 129 ? -0.952 -13.391 9.614 1.00 94.25 129 ILE A O 1
ATOM 1029 N N . ASP A 1 130 ? 0.218 -14.441 8.013 1.00 94.06 130 ASP A N 1
ATOM 1030 C CA . ASP A 1 130 ? 1.477 -14.563 8.752 1.00 94.06 130 ASP A CA 1
ATOM 1031 C C . ASP A 1 130 ? 2.457 -13.437 8.423 1.00 94.06 130 ASP A C 1
ATOM 1033 O O . ASP A 1 130 ? 3.414 -13.194 9.157 1.00 94.06 130 ASP A O 1
ATOM 1037 N N . SER A 1 131 ? 2.262 -12.746 7.298 1.00 94.69 131 SER A N 1
ATOM 1038 C CA . SER A 1 131 ? 3.147 -11.656 6.891 1.00 94.69 131 SER A CA 1
ATOM 1039 C C . SER A 1 131 ? 2.532 -10.704 5.868 1.00 94.69 131 SER A C 1
ATOM 1041 O O . SER A 1 131 ? 1.502 -10.985 5.253 1.00 94.69 131 SER A O 1
ATOM 1043 N N . LEU A 1 132 ? 3.207 -9.573 5.669 1.00 96.31 132 LEU A N 1
ATOM 1044 C CA . LEU A 1 132 ? 2.918 -8.592 4.631 1.00 96.31 132 LEU A CA 1
ATOM 1045 C C . LEU A 1 132 ? 4.107 -8.479 3.678 1.00 96.31 132 LEU A C 1
ATOM 1047 O O . LEU A 1 132 ? 5.267 -8.525 4.097 1.00 96.31 132 LEU A O 1
ATOM 1051 N N . ARG A 1 133 ? 3.814 -8.286 2.395 1.00 94.06 133 ARG A N 1
ATOM 1052 C CA . ARG A 1 133 ? 4.780 -8.020 1.331 1.00 94.06 133 ARG A CA 1
ATOM 1053 C C . ARG A 1 133 ? 4.373 -6.744 0.612 1.00 94.06 133 ARG A C 1
ATOM 1055 O O . ARG A 1 133 ? 3.367 -6.737 -0.089 1.00 94.06 133 ARG A O 1
ATOM 1062 N N . ALA A 1 134 ? 5.133 -5.674 0.797 1.00 93.31 134 ALA A N 1
ATOM 1063 C CA . ALA A 1 134 ? 4.919 -4.413 0.105 1.00 93.31 134 ALA A CA 1
ATOM 1064 C C . ALA A 1 134 ? 5.766 -4.361 -1.164 1.00 93.31 134 ALA A C 1
ATOM 1066 O O . ALA A 1 134 ? 6.986 -4.533 -1.117 1.00 93.31 134 ALA A O 1
ATOM 1067 N N . VAL A 1 135 ? 5.101 -4.138 -2.294 1.00 88.88 135 VAL A N 1
ATOM 1068 C CA . VAL A 1 135 ? 5.746 -3.860 -3.571 1.00 88.88 135 VAL A CA 1
ATOM 1069 C C . VAL A 1 135 ? 6.086 -2.378 -3.601 1.00 88.88 135 VAL A C 1
ATOM 1071 O O . VAL A 1 135 ? 5.204 -1.535 -3.473 1.00 88.88 135 VAL A O 1
ATOM 1074 N N . VAL A 1 136 ? 7.367 -2.062 -3.762 1.00 86.12 136 VAL A N 1
ATOM 1075 C CA . VAL A 1 136 ? 7.852 -0.682 -3.814 1.00 86.12 136 VAL A CA 1
ATOM 1076 C C . VAL A 1 136 ? 8.555 -0.401 -5.132 1.00 86.12 136 VAL A C 1
ATOM 1078 O O . VAL A 1 136 ? 9.163 -1.291 -5.735 1.00 86.12 136 VAL A O 1
ATOM 1081 N N . LEU A 1 137 ? 8.457 0.849 -5.581 1.00 79.31 137 LEU A N 1
ATOM 1082 C CA . LEU A 1 137 ? 9.062 1.305 -6.822 1.00 79.31 137 LEU A CA 1
ATOM 1083 C C . LEU A 1 137 ? 10.536 1.656 -6.613 1.00 79.31 137 LEU A C 1
ATOM 1085 O O . LEU A 1 137 ? 10.879 2.470 -5.759 1.00 79.31 137 LEU A O 1
ATOM 1089 N N . ALA A 1 138 ? 11.394 1.085 -7.445 1.00 79.12 138 ALA A N 1
ATOM 1090 C CA . ALA A 1 138 ? 12.792 1.450 -7.586 1.00 79.12 138 ALA A CA 1
ATOM 1091 C C . ALA A 1 138 ? 13.055 1.923 -9.020 1.00 79.12 138 ALA A C 1
ATOM 1093 O O . ALA A 1 138 ? 12.414 1.464 -9.967 1.00 79.12 138 ALA A O 1
ATOM 1094 N N . GLY A 1 139 ? 13.997 2.846 -9.182 1.00 77.25 139 GLY A N 1
ATOM 1095 C CA . GLY A 1 139 ? 14.469 3.256 -10.499 1.00 77.25 139 GLY A CA 1
ATOM 1096 C C . GLY A 1 139 ? 15.701 2.464 -10.917 1.00 77.25 139 GLY A C 1
ATOM 1097 O O . GLY A 1 139 ? 16.565 2.206 -10.089 1.00 77.25 139 GLY A O 1
ATOM 1098 N N . GLU A 1 140 ? 15.811 2.115 -12.189 1.00 77.31 140 GLU A N 1
ATOM 1099 C CA . GLU A 1 140 ? 17.012 1.538 -12.793 1.00 77.31 140 GLU A CA 1
ATOM 1100 C C . GLU A 1 140 ? 17.615 2.531 -13.795 1.00 77.31 140 GLU A C 1
ATOM 1102 O O . GLU A 1 140 ? 16.890 3.038 -14.653 1.00 77.31 140 GLU A O 1
ATOM 1107 N N . ASP A 1 141 ? 18.910 2.839 -13.685 1.00 79.38 141 ASP A N 1
ATOM 1108 C CA . ASP A 1 141 ? 19.609 3.640 -14.702 1.00 79.38 141 ASP A CA 1
ATOM 1109 C C . ASP A 1 141 ? 20.002 2.816 -15.939 1.00 79.38 141 ASP A C 1
AT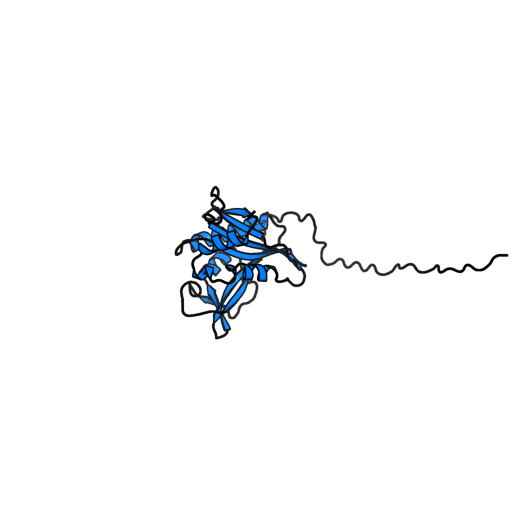OM 1111 O O . ASP A 1 141 ? 19.917 1.589 -15.949 1.00 79.38 141 ASP A O 1
ATOM 1115 N N . ASP A 1 142 ? 20.488 3.493 -16.982 1.00 78.50 142 ASP A N 1
ATOM 1116 C CA . ASP A 1 142 ? 20.941 2.857 -18.229 1.00 78.50 142 ASP A CA 1
ATOM 1117 C C . ASP A 1 142 ? 22.104 1.864 -18.022 1.00 78.50 142 ASP A C 1
ATOM 1119 O O . ASP A 1 142 ? 22.382 1.034 -18.885 1.00 78.50 142 ASP A O 1
ATOM 1123 N N . ALA A 1 143 ? 22.791 1.930 -16.876 1.00 78.62 143 ALA A N 1
ATOM 1124 C CA . ALA A 1 143 ? 23.861 1.013 -16.493 1.00 78.62 143 ALA A CA 1
ATOM 1125 C C . ALA A 1 143 ? 23.357 -0.184 -15.659 1.00 78.62 143 ALA A C 1
ATOM 1127 O O . ALA A 1 143 ? 24.175 -0.931 -15.114 1.00 78.62 143 ALA A O 1
ATOM 1128 N N . GLY A 1 144 ? 22.038 -0.358 -15.521 1.00 74.62 144 GLY A N 1
ATOM 1129 C CA . GLY A 1 144 ? 21.415 -1.439 -14.754 1.00 74.62 144 GLY A CA 1
ATOM 1130 C C . GLY A 1 144 ? 21.543 -1.282 -13.236 1.00 74.62 144 GLY A C 1
ATOM 1131 O O . GLY A 1 144 ? 21.364 -2.244 -12.485 1.00 74.62 144 GLY A O 1
ATOM 1132 N N . LYS A 1 145 ? 21.910 -0.093 -12.741 1.00 79.50 145 LYS A N 1
ATOM 1133 C CA . LYS A 1 145 ? 22.004 0.164 -11.300 1.00 79.50 145 LYS A CA 1
ATOM 1134 C C . LYS A 1 145 ? 20.651 0.577 -10.764 1.00 79.50 145 LYS A C 1
ATOM 1136 O O . LYS A 1 145 ? 19.990 1.463 -11.297 1.00 79.50 145 LYS A O 1
ATOM 1141 N N . MET A 1 146 ? 20.299 -0.040 -9.647 1.00 80.75 146 MET A N 1
ATOM 1142 C CA . MET A 1 146 ? 19.026 0.157 -8.976 1.00 80.75 146 MET A CA 1
ATOM 1143 C C . MET A 1 146 ? 19.130 1.264 -7.934 1.00 80.75 146 MET A C 1
ATOM 1145 O O . MET A 1 146 ? 20.092 1.310 -7.168 1.00 80.75 146 MET A O 1
ATOM 1149 N N . TYR A 1 147 ? 18.109 2.106 -7.858 1.00 79.50 147 TYR A N 1
ATOM 1150 C CA . TYR A 1 147 ? 17.991 3.217 -6.930 1.00 79.50 147 TYR A CA 1
ATOM 1151 C C . TYR A 1 147 ? 16.668 3.138 -6.188 1.00 79.50 147 TYR A C 1
ATOM 1153 O O . TYR A 1 147 ? 15.618 2.925 -6.791 1.00 79.50 147 TYR A O 1
ATOM 1161 N N . PHE A 1 148 ? 16.719 3.354 -4.880 1.00 83.56 148 PHE A N 1
ATOM 1162 C CA . PHE A 1 148 ? 15.535 3.485 -4.042 1.00 83.56 148 PHE A CA 1
ATOM 1163 C C . PHE A 1 148 ? 15.642 4.732 -3.170 1.00 83.56 148 PHE A C 1
ATOM 1165 O O . PHE A 1 148 ? 16.752 5.137 -2.796 1.00 83.56 148 PHE A O 1
ATOM 1172 N N . ASP A 1 149 ? 14.494 5.347 -2.884 1.00 83.94 149 ASP A N 1
ATOM 1173 C CA . ASP A 1 149 ? 14.440 6.528 -2.033 1.00 83.94 149 ASP A CA 1
ATOM 1174 C C . ASP A 1 149 ? 14.676 6.129 -0.571 1.00 83.94 149 ASP A C 1
ATOM 1176 O O . ASP A 1 149 ? 13.900 5.371 0.021 1.00 83.94 149 ASP A O 1
ATOM 1180 N N . SER A 1 150 ? 15.773 6.618 0.011 1.00 84.94 150 SER A N 1
ATOM 1181 C CA . SER A 1 150 ? 16.144 6.282 1.387 1.00 84.94 150 SER A CA 1
ATOM 1182 C C . SER A 1 150 ? 15.116 6.753 2.408 1.00 84.94 150 SER A C 1
ATOM 1184 O O . SER A 1 150 ? 14.967 6.113 3.445 1.00 84.94 150 SER A O 1
ATOM 1186 N N . ASP A 1 151 ? 14.412 7.851 2.132 1.00 86.38 151 ASP A N 1
ATOM 1187 C CA . ASP A 1 151 ? 13.479 8.444 3.090 1.00 86.38 151 ASP A CA 1
ATOM 1188 C C . ASP A 1 151 ? 12.207 7.577 3.173 1.00 86.38 151 ASP A C 1
ATOM 1190 O O . ASP A 1 151 ? 11.706 7.284 4.262 1.00 86.38 151 ASP A O 1
ATOM 1194 N N . ILE A 1 152 ? 11.784 7.006 2.038 1.00 87.44 152 ILE A N 1
ATOM 1195 C CA . ILE A 1 152 ? 10.739 5.971 1.985 1.00 87.44 152 ILE A CA 1
ATOM 1196 C C . ILE A 1 152 ? 11.215 4.681 2.672 1.00 87.44 152 ILE A C 1
ATOM 1198 O O . ILE A 1 152 ? 10.462 4.077 3.438 1.00 87.44 152 ILE A O 1
ATOM 1202 N N . GLU A 1 153 ? 12.464 4.252 2.439 1.00 89.50 153 GLU A N 1
ATOM 1203 C CA . GLU A 1 153 ? 13.022 3.039 3.063 1.00 89.50 153 GLU A CA 1
ATOM 1204 C C . GLU A 1 153 ? 12.970 3.124 4.587 1.00 89.50 153 GLU A C 1
ATOM 1206 O O . GLU A 1 153 ? 12.548 2.171 5.244 1.00 89.50 153 GLU A O 1
ATOM 1211 N N . VAL A 1 154 ? 13.352 4.274 5.144 1.00 90.44 154 VAL A N 1
ATOM 1212 C CA . VAL A 1 154 ? 13.334 4.525 6.587 1.00 90.44 154 VAL A CA 1
ATOM 1213 C C . VAL A 1 154 ? 11.917 4.396 7.147 1.00 90.44 154 VAL A C 1
ATOM 1215 O O . VAL A 1 154 ? 11.744 3.701 8.150 1.00 90.44 154 VAL A O 1
ATOM 1218 N N . CYS A 1 155 ? 10.903 4.966 6.484 1.00 92.00 155 CYS A N 1
ATOM 1219 C CA . CYS A 1 155 ? 9.502 4.854 6.910 1.00 92.00 155 CYS A CA 1
ATOM 1220 C C . CYS A 1 155 ? 9.060 3.383 7.026 1.00 92.00 155 CYS A C 1
ATOM 1222 O O . CYS A 1 155 ? 8.539 2.947 8.051 1.00 92.00 155 CYS A O 1
ATOM 1224 N N . TYR A 1 156 ? 9.344 2.570 6.006 1.00 93.56 156 TYR A N 1
ATOM 1225 C CA . TYR A 1 156 ? 9.034 1.138 6.030 1.00 93.56 156 TYR A CA 1
ATOM 1226 C C . TYR A 1 156 ? 9.842 0.375 7.092 1.00 93.56 156 TYR A C 1
ATOM 1228 O O . TYR A 1 156 ? 9.307 -0.488 7.799 1.00 93.56 156 TYR A O 1
ATOM 1236 N N . GLN A 1 157 ? 11.131 0.683 7.244 1.00 92.25 157 GLN A N 1
ATOM 1237 C CA . GLN A 1 157 ? 11.998 0.019 8.216 1.00 92.25 157 GLN A CA 1
ATOM 1238 C C . GLN A 1 157 ? 11.574 0.277 9.666 1.00 92.25 157 GLN A C 1
ATOM 1240 O O . GLN A 1 157 ? 11.667 -0.655 10.482 1.00 92.25 157 GLN A O 1
ATOM 1245 N N . GLN A 1 158 ? 11.087 1.485 9.976 1.00 91.38 158 GLN A N 1
ATOM 1246 C CA . GLN A 1 158 ? 10.478 1.835 11.267 1.00 91.38 158 GLN A CA 1
ATOM 1247 C C . GLN A 1 158 ? 9.276 0.931 11.567 1.00 91.38 158 GLN A C 1
ATOM 1249 O O . GLN A 1 158 ? 9.123 0.444 12.688 1.00 91.38 158 GLN A O 1
ATOM 1254 N N . CYS A 1 159 ? 8.509 0.581 10.535 1.00 92.25 159 CYS A N 1
ATOM 1255 C CA . CYS A 1 159 ? 7.373 -0.336 10.601 1.00 92.25 159 CYS A CA 1
ATOM 1256 C C . CYS A 1 159 ? 7.751 -1.820 10.428 1.00 92.25 159 CYS A C 1
ATOM 1258 O O . CYS A 1 159 ? 6.899 -2.644 10.099 1.00 92.25 159 CYS A O 1
ATOM 1260 N N . ARG A 1 160 ? 9.020 -2.186 10.678 1.00 92.25 160 ARG A N 1
ATOM 1261 C CA . ARG A 1 160 ? 9.550 -3.569 10.638 1.00 92.25 160 ARG A CA 1
ATOM 1262 C C . ARG A 1 160 ? 9.520 -4.239 9.264 1.00 92.25 160 ARG A C 1
ATOM 1264 O O . ARG A 1 160 ? 9.649 -5.459 9.190 1.00 92.25 160 ARG A O 1
ATOM 1271 N N . PHE A 1 161 ? 9.411 -3.479 8.183 1.00 93.50 161 PHE A N 1
ATOM 1272 C CA . PHE A 1 161 ? 9.649 -4.024 6.853 1.00 93.50 161 PHE A CA 1
ATOM 1273 C C . PHE A 1 161 ? 11.152 -4.162 6.590 1.00 93.50 161 PHE A C 1
ATOM 1275 O O . PHE A 1 161 ? 11.968 -3.359 7.056 1.00 93.50 161 PHE A O 1
ATOM 1282 N N . ARG A 1 162 ? 11.533 -5.214 5.868 1.00 92.00 162 ARG A N 1
ATOM 1283 C CA . ARG A 1 162 ? 12.911 -5.540 5.481 1.00 92.00 162 ARG A CA 1
ATOM 1284 C C . ARG A 1 162 ? 12.937 -5.996 4.030 1.00 92.00 162 ARG A C 1
ATOM 1286 O O . ARG A 1 162 ? 11.943 -6.512 3.539 1.00 92.00 162 ARG A O 1
ATOM 1293 N N . TRP A 1 163 ? 14.058 -5.831 3.341 1.00 89.31 163 TRP A N 1
ATOM 1294 C CA . TRP A 1 163 ? 14.192 -6.343 1.977 1.00 89.31 163 TRP A CA 1
ATOM 1295 C C . TRP A 1 163 ? 14.038 -7.865 1.956 1.00 89.31 163 TRP A C 1
ATOM 1297 O O . TRP A 1 163 ? 14.739 -8.568 2.679 1.00 89.31 163 TRP A O 1
ATOM 1307 N N . PHE A 1 164 ? 13.099 -8.359 1.146 1.00 79.44 164 PHE A N 1
ATOM 1308 C CA . PHE A 1 164 ? 12.820 -9.791 1.017 1.00 79.44 164 PHE A CA 1
ATOM 1309 C C . PHE A 1 164 ? 13.875 -10.513 0.166 1.00 79.44 164 PHE A C 1
ATOM 1311 O O . PHE A 1 164 ? 14.143 -11.691 0.371 1.00 79.44 164 PHE A O 1
ATOM 1318 N N . GLN A 1 165 ? 14.497 -9.802 -0.776 1.00 69.25 165 GLN A N 1
ATOM 1319 C CA . GLN A 1 165 ? 15.581 -10.306 -1.617 1.00 69.25 165 GLN A CA 1
ATOM 1320 C C . GLN A 1 165 ? 16.857 -9.494 -1.362 1.00 69.25 165 GLN A C 1
ATOM 1322 O O . GLN A 1 165 ? 16.799 -8.280 -1.162 1.00 69.25 165 GLN A O 1
ATOM 1327 N N . LEU A 1 166 ? 18.015 -10.164 -1.370 1.00 56.28 166 LEU A N 1
ATOM 1328 C CA . LEU A 1 166 ? 19.334 -9.533 -1.270 1.00 56.28 166 LEU A CA 1
ATOM 1329 C C . LEU A 1 166 ? 19.596 -8.680 -2.515 1.00 56.28 166 LEU A C 1
ATOM 1331 O O . LEU A 1 166 ? 20.073 -9.166 -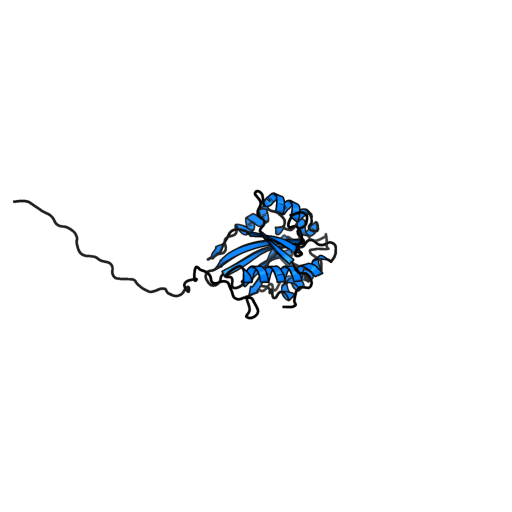3.536 1.00 56.28 166 LEU A O 1
ATOM 1335 N N . THR A 1 167 ? 19.317 -7.385 -2.433 1.00 61.47 167 THR A N 1
ATOM 1336 C CA . THR A 1 167 ? 19.617 -6.444 -3.512 1.00 61.47 167 THR A CA 1
ATOM 1337 C C . THR A 1 167 ? 21.043 -5.906 -3.351 1.00 61.47 167 THR A C 1
ATOM 1339 O O . THR A 1 167 ? 21.243 -4.761 -2.941 1.00 61.47 167 THR A O 1
ATOM 1342 N N . GLN A 1 168 ? 22.058 -6.735 -3.630 1.00 55.81 168 GLN A N 1
ATOM 1343 C CA . GLN A 1 168 ? 23.477 -6.343 -3.504 1.00 55.81 168 GLN A CA 1
ATOM 1344 C C . GLN A 1 168 ? 23.853 -5.129 -4.384 1.00 55.81 168 GLN A C 1
ATOM 1346 O O . GLN A 1 168 ? 24.829 -4.441 -4.102 1.00 55.81 168 GLN A O 1
ATOM 1351 N N . SER A 1 169 ? 23.052 -4.822 -5.410 1.00 65.88 169 SER A N 1
ATOM 1352 C CA . SER A 1 169 ? 23.219 -3.680 -6.316 1.00 65.88 169 SER A CA 1
ATOM 1353 C C . SER A 1 169 ? 22.331 -2.466 -5.998 1.00 65.88 169 SER A C 1
ATOM 1355 O O . SER A 1 169 ? 22.346 -1.496 -6.759 1.00 65.88 169 SER A O 1
ATOM 1357 N N . LEU A 1 170 ? 21.566 -2.477 -4.896 1.00 74.56 170 LEU A N 1
ATOM 1358 C CA . LEU A 1 170 ? 20.661 -1.373 -4.562 1.00 74.56 170 LEU A CA 1
ATOM 1359 C C . LEU A 1 170 ? 21.414 -0.174 -3.988 1.00 74.56 170 LEU A C 1
ATOM 1361 O O . LEU A 1 170 ? 21.939 -0.210 -2.872 1.00 74.56 170 LEU A O 1
ATOM 1365 N N . ARG A 1 171 ? 21.407 0.927 -4.733 1.00 78.81 171 ARG A N 1
ATOM 1366 C CA . ARG A 1 171 ? 21.907 2.221 -4.284 1.00 78.81 171 ARG A CA 1
ATOM 1367 C C . ARG A 1 171 ? 20.796 2.985 -3.580 1.00 78.81 171 ARG A C 1
ATOM 1369 O O . ARG A 1 171 ? 19.713 3.204 -4.115 1.00 78.81 171 ARG A O 1
ATOM 1376 N N . ARG A 1 172 ? 21.093 3.438 -2.369 1.00 76.00 172 ARG A N 1
ATOM 1377 C CA . ARG A 1 172 ? 20.203 4.315 -1.611 1.00 76.00 172 ARG A CA 1
ATOM 1378 C C . ARG A 1 172 ? 20.483 5.737 -2.017 1.00 76.00 172 ARG A C 1
ATOM 1380 O O . ARG A 1 172 ? 21.627 6.186 -1.965 1.00 76.00 172 ARG A O 1
ATOM 1387 N N . THR A 1 173 ? 19.445 6.435 -2.435 1.00 69.56 173 THR A N 1
ATOM 1388 C CA . THR A 1 173 ? 19.571 7.832 -2.814 1.00 69.56 173 THR A CA 1
ATOM 1389 C C . THR A 1 173 ? 18.526 8.640 -2.081 1.00 69.56 173 THR A C 1
ATOM 1391 O O . THR A 1 173 ? 17.368 8.246 -2.017 1.00 69.56 173 THR A O 1
ATOM 1394 N N . ARG A 1 174 ? 18.933 9.782 -1.527 1.00 61.84 174 ARG A N 1
ATOM 1395 C CA . ARG A 1 174 ? 17.970 10.745 -1.001 1.00 61.84 174 ARG A CA 1
ATOM 1396 C C . ARG A 1 174 ? 17.322 11.449 -2.163 1.00 61.84 174 ARG A C 1
ATOM 1398 O O . ARG A 1 174 ? 18.033 11.999 -3.012 1.00 61.84 174 ARG A O 1
ATOM 1405 N N . ASN A 1 175 ? 15.998 11.458 -2.179 1.00 60.41 175 ASN A N 1
ATOM 1406 C CA . ASN A 1 175 ? 15.216 12.311 -3.051 1.00 60.41 175 ASN A CA 1
ATOM 1407 C C . ASN A 1 175 ? 15.584 12.231 -4.548 1.00 60.41 175 ASN A C 1
ATOM 1409 O O . ASN A 1 175 ? 15.385 13.184 -5.289 1.00 60.41 175 ASN A O 1
ATOM 1413 N N . THR A 1 176 ? 16.208 11.160 -5.044 1.00 55.69 176 THR A N 1
ATOM 1414 C CA . THR A 1 176 ? 16.687 11.152 -6.443 1.00 55.69 176 THR A CA 1
ATOM 1415 C C . THR A 1 176 ? 15.575 10.749 -7.395 1.00 55.69 176 THR A C 1
ATOM 1417 O O . THR A 1 176 ? 15.437 11.371 -8.444 1.00 55.69 176 THR A O 1
ATOM 1420 N N . LEU A 1 177 ? 14.721 9.816 -6.969 1.00 55.75 177 LEU A N 1
ATOM 1421 C CA . LEU A 1 177 ? 13.486 9.466 -7.670 1.00 55.75 177 LEU A CA 1
ATOM 1422 C C . LEU A 1 177 ? 12.424 10.572 -7.545 1.00 55.75 177 LEU A C 1
ATOM 1424 O O . LEU A 1 177 ? 11.629 10.766 -8.456 1.00 55.75 177 LEU A O 1
ATOM 1428 N N . THR A 1 178 ? 12.447 11.345 -6.454 1.00 54.69 178 THR A N 1
ATOM 1429 C CA . THR A 1 178 ? 11.465 12.409 -6.193 1.00 54.69 178 THR A CA 1
ATOM 1430 C C . THR A 1 178 ? 11.936 13.812 -6.616 1.00 54.69 178 THR A C 1
ATOM 1432 O O . THR A 1 178 ? 11.098 14.632 -6.983 1.00 54.69 178 THR A O 1
ATOM 1435 N N . ARG A 1 179 ? 13.246 14.133 -6.667 1.00 54.50 179 ARG A N 1
ATOM 1436 C CA . ARG A 1 179 ? 13.780 15.483 -6.996 1.00 54.50 179 ARG A CA 1
ATOM 1437 C C . ARG A 1 179 ? 14.596 15.617 -8.295 1.00 54.50 179 ARG A C 1
ATOM 1439 O O . ARG A 1 179 ? 14.550 16.712 -8.863 1.00 54.50 179 ARG A O 1
ATOM 1446 N N . ARG A 1 180 ? 15.286 14.601 -8.837 1.00 50.62 180 ARG A N 1
ATOM 1447 C CA . ARG A 1 180 ? 16.157 14.791 -10.029 1.00 50.62 180 ARG A CA 1
ATOM 1448 C C . ARG A 1 180 ? 15.457 14.469 -11.358 1.00 50.62 180 ARG A C 1
ATOM 1450 O O . ARG A 1 180 ? 15.141 13.326 -11.636 1.00 50.62 180 ARG A O 1
ATOM 1457 N N . ALA A 1 181 ? 15.318 15.482 -12.218 1.00 50.03 181 ALA A N 1
ATOM 1458 C CA . ALA A 1 181 ? 14.678 15.413 -13.541 1.00 50.03 181 ALA A CA 1
ATOM 1459 C C . ALA A 1 181 ? 15.498 14.712 -14.651 1.00 50.03 181 ALA A C 1
ATOM 1461 O O . ALA A 1 181 ? 15.050 14.647 -15.790 1.00 50.03 181 ALA A O 1
ATOM 1462 N N . GLN A 1 182 ? 16.720 14.251 -14.360 1.00 48.25 182 GLN A N 1
ATOM 1463 C CA . GLN A 1 182 ? 17.682 13.843 -15.397 1.00 48.25 182 GLN A CA 1
ATOM 1464 C C . GLN A 1 182 ? 17.763 12.341 -15.664 1.00 48.25 182 GLN A C 1
ATOM 1466 O O . GLN A 1 182 ? 18.365 11.948 -16.657 1.00 48.25 182 GLN A O 1
ATOM 1471 N N . VAL A 1 183 ? 17.165 11.502 -14.823 1.00 52.25 183 VAL A N 1
ATOM 1472 C CA . VAL A 1 183 ? 17.114 10.062 -15.081 1.00 52.25 183 VAL A CA 1
ATOM 1473 C C . VAL A 1 183 ? 15.673 9.756 -15.462 1.00 52.25 183 VAL A C 1
ATOM 1475 O O . VAL A 1 183 ? 14.760 10.130 -14.728 1.00 52.25 183 VAL A O 1
ATOM 1478 N N . ARG A 1 184 ? 15.456 9.108 -16.610 1.00 54.62 184 ARG A N 1
ATOM 1479 C CA . ARG A 1 184 ? 14.199 8.410 -16.916 1.00 54.62 184 ARG A CA 1
ATOM 1480 C C . ARG A 1 184 ? 14.396 6.950 -16.513 1.00 54.62 184 ARG A C 1
ATOM 1482 O O . ARG A 1 184 ? 14.622 6.127 -17.396 1.00 54.62 184 ARG A O 1
ATOM 1489 N N . PRO A 1 185 ? 14.446 6.623 -15.209 1.00 57.56 185 PRO A N 1
ATOM 1490 C CA . PRO A 1 185 ? 14.798 5.280 -14.821 1.00 57.56 185 PRO A CA 1
ATOM 1491 C C . PRO A 1 185 ? 13.719 4.319 -15.303 1.00 57.56 185 PRO A C 1
ATOM 1493 O O . PRO A 1 185 ? 12.521 4.611 -15.197 1.00 57.56 185 PRO A O 1
ATOM 1496 N N . SER A 1 186 ? 14.132 3.156 -15.798 1.00 63.81 186 SER A N 1
ATOM 1497 C CA . SER A 1 186 ? 13.170 2.081 -15.981 1.00 63.81 186 SER A CA 1
ATOM 1498 C C . SER A 1 186 ? 12.636 1.697 -14.596 1.00 63.81 186 SER A C 1
ATOM 1500 O O . SER A 1 186 ? 13.374 1.641 -13.609 1.00 63.81 186 SER A O 1
ATOM 1502 N N . SER A 1 187 ? 11.318 1.564 -14.482 1.00 66.19 187 SER A N 1
ATOM 1503 C CA . SER A 1 187 ? 10.670 1.254 -13.210 1.00 66.19 187 SER A CA 1
ATOM 1504 C C . SER A 1 187 ? 10.838 -0.225 -12.895 1.00 66.19 187 SER A C 1
ATOM 1506 O O . SER A 1 187 ? 10.451 -1.082 -13.690 1.00 66.19 187 SER A O 1
ATOM 1508 N N . ARG A 1 188 ? 11.361 -0.528 -11.711 1.00 73.56 188 ARG A N 1
ATOM 1509 C CA . ARG A 1 188 ? 11.475 -1.887 -11.189 1.00 73.56 188 ARG A CA 1
ATOM 1510 C C . ARG A 1 188 ? 10.752 -2.011 -9.866 1.00 73.56 188 ARG A C 1
ATOM 1512 O O . ARG A 1 188 ? 10.623 -1.051 -9.111 1.00 73.56 188 ARG A O 1
ATOM 1519 N N . PHE A 1 189 ? 10.311 -3.225 -9.583 1.00 75.44 189 PHE A N 1
ATOM 1520 C CA . PHE A 1 189 ? 9.621 -3.544 -8.348 1.00 75.44 189 PHE A CA 1
ATOM 1521 C C . PHE A 1 189 ? 10.547 -4.305 -7.425 1.00 75.44 189 PHE A C 1
ATOM 1523 O O . PHE A 1 189 ? 11.151 -5.302 -7.815 1.00 75.44 189 PHE A O 1
ATOM 1530 N N . LEU A 1 190 ? 10.629 -3.831 -6.192 1.00 82.62 190 LEU A N 1
ATOM 1531 C CA . LEU A 1 190 ? 11.294 -4.532 -5.112 1.00 82.62 190 LEU A CA 1
ATOM 1532 C C . LEU A 1 190 ? 10.258 -4.905 -4.057 1.00 82.62 190 LEU A C 1
ATOM 1534 O O . LEU A 1 190 ? 9.203 -4.278 -3.953 1.00 82.62 190 LEU A O 1
ATOM 1538 N N . VAL A 1 191 ? 10.559 -5.941 -3.279 1.00 86.50 191 VAL A N 1
ATOM 1539 C CA . VAL A 1 191 ? 9.649 -6.440 -2.248 1.00 86.50 191 VAL A CA 1
ATOM 1540 C C . VAL A 1 191 ? 10.252 -6.219 -0.874 1.00 86.50 191 VAL A C 1
ATOM 1542 O O . VAL A 1 191 ? 11.339 -6.708 -0.552 1.00 86.50 191 VAL A O 1
ATOM 1545 N N . LEU A 1 192 ? 9.495 -5.510 -0.050 1.00 89.69 192 LEU A N 1
ATOM 1546 C CA . LEU A 1 192 ? 9.712 -5.400 1.378 1.00 89.69 192 LEU A CA 1
ATOM 1547 C C . LEU A 1 192 ? 8.794 -6.385 2.102 1.00 89.69 192 LEU A C 1
ATOM 1549 O O . LEU A 1 192 ? 7.608 -6.473 1.805 1.00 89.69 192 LEU A O 1
ATOM 1553 N N . HIS A 1 193 ? 9.322 -7.116 3.073 1.00 93.19 193 HIS A N 1
ATOM 1554 C CA . HIS A 1 193 ? 8.618 -8.124 3.856 1.00 93.19 193 HIS A CA 1
ATOM 1555 C C . HIS A 1 193 ? 8.556 -7.727 5.328 1.00 93.19 193 HIS A C 1
ATOM 1557 O O . HIS A 1 193 ? 9.537 -7.240 5.891 1.00 93.19 193 HIS A O 1
ATOM 1563 N N . SER A 1 194 ? 7.397 -7.936 5.947 1.00 94.75 194 SER A N 1
ATOM 1564 C CA . SER A 1 194 ? 7.190 -7.785 7.386 1.00 94.75 194 SER A CA 1
ATOM 1565 C C . SER A 1 194 ? 6.487 -9.036 7.923 1.00 94.75 194 SER A C 1
ATOM 1567 O O . SER A 1 194 ? 5.309 -9.240 7.613 1.00 94.75 194 SER A O 1
ATOM 1569 N N . PRO A 1 195 ? 7.176 -9.902 8.688 1.00 93.75 195 PRO A N 1
ATOM 1570 C CA . PRO A 1 195 ? 6.531 -11.028 9.352 1.00 93.75 195 PRO A CA 1
ATOM 1571 C C . PRO A 1 195 ? 5.667 -10.556 10.530 1.00 93.75 195 PRO A C 1
ATOM 1573 O O . PRO A 1 195 ? 5.944 -9.521 11.152 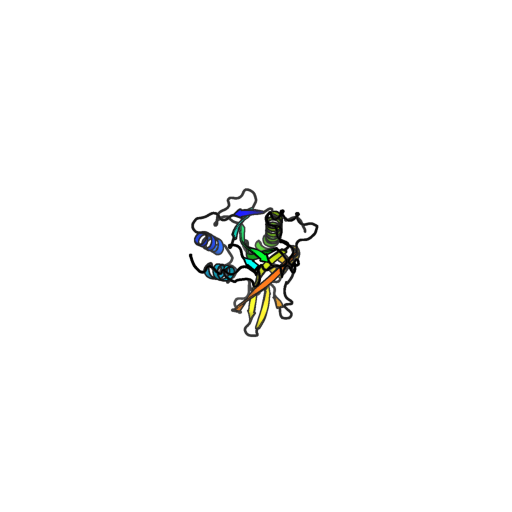1.00 93.75 195 PRO A O 1
ATOM 1576 N N . ARG A 1 196 ? 4.637 -11.342 10.856 1.00 93.06 196 ARG A N 1
ATOM 1577 C CA . ARG A 1 196 ? 3.926 -11.243 12.132 1.00 93.06 196 ARG A CA 1
ATOM 1578 C C . ARG A 1 196 ? 4.889 -11.611 13.262 1.00 93.06 196 ARG A C 1
ATOM 1580 O O . ARG A 1 196 ? 5.710 -12.517 13.127 1.00 93.06 196 ARG A O 1
ATOM 1587 N N . ILE A 1 197 ? 4.797 -10.893 14.371 1.00 92.00 197 ILE A N 1
ATOM 1588 C CA . ILE A 1 197 ? 5.597 -11.103 15.579 1.00 92.00 197 ILE A CA 1
ATOM 1589 C C . ILE A 1 197 ? 4.691 -11.280 16.797 1.00 92.00 197 ILE A C 1
ATOM 1591 O O . ILE A 1 197 ? 3.496 -11.009 16.746 1.00 92.00 197 ILE A O 1
ATOM 1595 N N . SER A 1 198 ? 5.267 -11.703 17.920 1.00 88.75 198 SER A N 1
ATOM 1596 C CA . SER A 1 198 ? 4.525 -11.983 19.158 1.00 88.75 198 SER A CA 1
ATOM 1597 C C . SER A 1 198 ? 3.786 -10.779 19.753 1.00 88.75 198 SER A C 1
ATOM 1599 O O . SER A 1 198 ? 2.858 -10.969 20.529 1.00 88.75 198 SER A O 1
ATOM 1601 N N . THR A 1 199 ? 4.187 -9.551 19.414 1.00 88.75 199 THR A N 1
ATOM 1602 C CA . THR A 1 199 ? 3.520 -8.320 19.874 1.00 88.75 199 THR A CA 1
ATOM 1603 C C . THR A 1 199 ? 2.382 -7.866 18.962 1.00 88.75 199 THR A C 1
ATOM 1605 O O . THR A 1 199 ? 1.770 -6.837 19.233 1.00 88.75 199 THR A O 1
ATOM 1608 N N . ASP A 1 200 ? 2.157 -8.547 17.840 1.00 89.00 200 ASP A N 1
ATOM 1609 C CA . ASP A 1 200 ? 1.030 -8.253 16.961 1.00 89.00 200 ASP A CA 1
ATOM 1610 C C . ASP A 1 200 ? -0.261 -8.855 17.519 1.00 89.00 200 ASP A C 1
ATOM 1612 O O . ASP A 1 200 ? -0.203 -9.815 18.294 1.00 89.00 200 ASP A O 1
ATOM 1616 N N . PRO A 1 201 ? -1.434 -8.340 17.109 1.00 86.38 201 PRO A N 1
ATOM 1617 C CA . PRO A 1 201 ? -2.699 -9.002 17.403 1.00 86.38 201 PRO A CA 1
ATOM 1618 C C . PRO A 1 201 ? -2.638 -10.478 16.976 1.00 86.38 201 PRO A C 1
ATOM 1620 O O . PRO A 1 201 ? -1.943 -10.807 16.009 1.00 86.38 201 PRO A O 1
ATOM 1623 N N . PRO A 1 202 ? -3.333 -11.396 17.664 1.00 85.75 202 PRO A N 1
ATOM 1624 C CA . PRO A 1 202 ? -3.409 -12.781 17.219 1.00 85.75 202 PRO A CA 1
ATOM 1625 C C . PRO A 1 202 ? -4.090 -12.847 15.848 1.00 85.75 202 PRO A C 1
ATOM 1627 O O . PRO A 1 202 ? -5.013 -12.081 15.568 1.00 85.75 202 PRO A O 1
ATOM 1630 N N . ALA A 1 203 ? -3.630 -13.754 14.983 1.00 85.69 203 ALA A N 1
ATOM 1631 C CA . ALA A 1 203 ? -4.288 -13.964 13.700 1.00 85.69 203 ALA A CA 1
ATOM 1632 C C . ALA A 1 203 ? -5.744 -14.408 13.940 1.00 85.69 203 ALA A C 1
ATOM 1634 O O . ALA A 1 203 ? -5.976 -15.286 14.782 1.00 85.69 203 ALA A O 1
ATOM 1635 N N . PRO A 1 204 ? -6.726 -13.845 13.213 1.00 86.50 204 PRO A N 1
ATOM 1636 C CA . PRO A 1 204 ? -8.077 -14.384 13.192 1.00 86.50 204 PRO A CA 1
ATOM 1637 C C . PRO A 1 204 ? -8.042 -15.877 12.884 1.00 86.50 204 PRO A C 1
ATOM 1639 O O . PRO A 1 204 ? -7.267 -16.325 12.034 1.00 86.50 204 PRO A O 1
ATOM 1642 N N . ARG A 1 205 ? -8.882 -16.660 13.566 1.00 75.94 205 ARG A N 1
ATOM 1643 C CA . ARG A 1 205 ? -8.994 -18.090 13.266 1.00 75.94 205 ARG A CA 1
ATOM 1644 C C . ARG A 1 205 ? -9.497 -18.228 11.834 1.00 75.94 205 ARG A C 1
ATOM 1646 O O . ARG A 1 205 ? -10.589 -17.760 11.519 1.00 75.94 205 ARG A O 1
ATOM 1653 N N . CYS A 1 206 ? -8.705 -18.852 10.969 1.00 61.06 206 CYS A N 1
ATOM 1654 C CA . CYS A 1 206 ? -9.188 -19.213 9.647 1.00 61.06 206 CYS A CA 1
ATOM 1655 C C . CYS A 1 206 ? -10.240 -20.314 9.837 1.00 61.06 206 CYS A C 1
ATOM 1657 O O . CYS A 1 206 ? -9.926 -21.365 10.389 1.00 61.06 206 CYS A O 1
ATOM 1659 N N . ALA A 1 207 ? -11.487 -20.081 9.417 1.00 54.75 207 ALA A N 1
ATOM 1660 C CA . ALA A 1 207 ? -12.526 -21.121 9.427 1.00 54.75 207 ALA A CA 1
ATOM 1661 C C . ALA A 1 207 ? -12.158 -22.317 8.524 1.00 54.75 207 ALA A C 1
ATOM 1663 O O . ALA A 1 207 ? -12.702 -23.407 8.669 1.00 54.75 207 ALA A O 1
ATOM 1664 N N . LEU A 1 208 ? -11.198 -22.106 7.622 1.00 51.47 208 LEU A N 1
ATOM 1665 C CA . LEU A 1 208 ? -10.540 -23.117 6.818 1.00 51.47 208 LEU A CA 1
ATOM 1666 C C . LEU A 1 208 ? -9.140 -23.309 7.402 1.00 51.47 208 LEU A C 1
ATOM 1668 O O . LEU A 1 208 ? -8.200 -22.621 7.006 1.00 51.47 208 LEU A O 1
ATOM 1672 N N . SER A 1 209 ? -8.994 -24.186 8.397 1.00 43.06 209 SER A N 1
ATOM 1673 C CA . SER A 1 209 ? -7.661 -24.605 8.838 1.00 43.06 209 SER A CA 1
ATOM 1674 C C . SER A 1 209 ? -6.869 -25.049 7.605 1.00 43.06 209 SER A C 1
ATOM 1676 O O . SER A 1 209 ? -7.347 -25.939 6.895 1.00 43.06 209 SER A O 1
ATOM 1678 N N . PRO A 1 210 ? -5.692 -24.467 7.312 1.00 43.91 210 PRO A N 1
ATOM 1679 C CA . PRO A 1 210 ? -4.818 -25.049 6.314 1.00 43.91 210 PRO A CA 1
ATOM 1680 C C . PRO A 1 210 ? -4.463 -26.438 6.835 1.00 43.91 210 PRO A C 1
ATOM 1682 O O . PRO A 1 210 ? -3.836 -26.568 7.889 1.00 43.91 210 PRO A O 1
ATOM 1685 N N . MET A 1 211 ? -4.937 -27.482 6.151 1.00 41.31 211 MET A N 1
ATOM 1686 C CA . MET A 1 211 ? -4.428 -28.818 6.417 1.00 41.31 211 MET A CA 1
ATOM 1687 C C . MET A 1 211 ? -2.906 -28.740 6.260 1.00 41.31 211 MET A C 1
ATOM 1689 O O . MET A 1 211 ? -2.439 -28.205 5.250 1.00 41.31 211 MET A O 1
ATOM 1693 N N . PRO A 1 212 ? -2.124 -29.170 7.263 1.00 40.50 212 PRO A N 1
ATOM 1694 C CA . PRO A 1 212 ? -0.678 -29.147 7.154 1.00 40.50 212 PRO A CA 1
ATOM 1695 C C . PRO A 1 212 ? -0.278 -29.916 5.896 1.00 40.50 212 PRO A C 1
ATOM 1697 O O . PRO A 1 212 ? -0.750 -31.026 5.661 1.00 40.50 212 PRO A O 1
ATOM 1700 N N . ALA A 1 213 ? 0.594 -29.311 5.092 1.00 42.97 213 ALA A N 1
ATOM 1701 C CA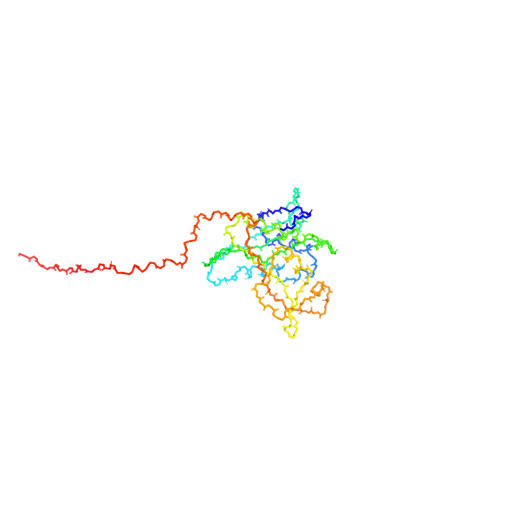 . ALA A 1 213 ? 1.014 -29.782 3.773 1.00 42.97 213 ALA A CA 1
ATOM 1702 C C . ALA A 1 213 ? 1.813 -31.109 3.766 1.00 42.97 213 ALA A C 1
ATOM 1704 O O . ALA A 1 213 ? 2.501 -31.418 2.799 1.00 42.97 213 ALA A O 1
ATOM 1705 N N . LEU A 1 214 ? 1.740 -31.894 4.840 1.00 37.47 214 LEU A N 1
ATOM 1706 C CA . LEU A 1 214 ? 2.440 -33.156 5.054 1.00 37.47 214 LEU A CA 1
ATOM 1707 C C . LEU A 1 214 ? 1.529 -34.129 5.820 1.00 37.47 214 LEU A C 1
ATOM 1709 O O . LEU A 1 214 ? 1.809 -34.529 6.945 1.00 37.47 214 LEU A O 1
ATOM 1713 N N . GLN A 1 215 ? 0.416 -34.502 5.196 1.00 38.00 215 GLN A N 1
ATOM 1714 C CA . GLN A 1 215 ? -0.187 -35.823 5.373 1.00 38.00 215 GLN A CA 1
ATOM 1715 C C . GLN A 1 215 ? -0.531 -36.361 3.983 1.00 38.00 215 GLN A C 1
ATOM 1717 O O . GLN A 1 215 ? -1.693 -36.486 3.612 1.00 38.00 215 GLN A O 1
ATOM 1722 N N . LEU A 1 216 ? 0.509 -36.659 3.198 1.00 37.31 216 LEU A N 1
ATOM 1723 C CA . LEU A 1 216 ? 0.417 -37.767 2.254 1.00 37.31 216 LEU A CA 1
ATOM 1724 C C . LEU A 1 216 ? 0.241 -39.010 3.130 1.00 37.31 216 LEU A C 1
ATOM 1726 O O . LEU A 1 216 ? 1.206 -39.541 3.673 1.00 37.31 216 LEU A O 1
ATOM 1730 N N . ARG A 1 217 ? -1.014 -39.370 3.403 1.00 38.44 217 ARG A N 1
ATOM 1731 C CA . ARG A 1 217 ? -1.320 -40.750 3.738 1.00 38.44 217 ARG A CA 1
ATOM 1732 C C . ARG A 1 217 ? -1.156 -41.510 2.437 1.00 38.44 217 ARG A C 1
ATOM 1734 O O . ARG A 1 217 ? -1.917 -41.278 1.501 1.00 38.44 217 ARG A O 1
ATOM 1741 N N . ASP A 1 218 ? -0.137 -42.351 2.395 1.00 43.53 218 ASP A N 1
ATOM 1742 C CA . ASP A 1 218 ? -0.092 -43.477 1.479 1.00 43.53 218 ASP A CA 1
ATOM 1743 C C . ASP A 1 218 ? -1.296 -44.370 1.826 1.00 43.53 218 ASP A C 1
ATOM 1745 O O . ASP A 1 218 ? -1.240 -45.196 2.732 1.00 43.53 218 ASP A O 1
ATOM 1749 N N . GLU A 1 219 ? -2.431 -44.114 1.185 1.00 42.88 219 GLU A N 1
ATOM 1750 C CA . GLU A 1 219 ? -3.546 -45.055 1.081 1.00 42.88 219 GLU A CA 1
ATOM 1751 C C . GLU A 1 219 ? -3.700 -45.359 -0.416 1.00 42.88 219 GLU A C 1
ATOM 1753 O O . GLU A 1 219 ? -4.642 -44.927 -1.076 1.00 42.88 219 GLU A O 1
ATOM 1758 N N . GLU A 1 220 ? -2.695 -46.047 -0.964 1.00 44.81 220 GLU A N 1
ATOM 1759 C CA . GLU A 1 220 ? -2.882 -46.912 -2.126 1.00 44.81 220 GLU A CA 1
ATOM 1760 C C . GLU A 1 220 ? -3.175 -48.333 -1.619 1.00 44.81 220 GLU A C 1
ATOM 1762 O O . GLU A 1 220 ? -2.570 -48.799 -0.653 1.00 44.81 220 GLU A O 1
ATOM 1767 N N . ASP A 1 221 ? -4.109 -48.974 -2.323 1.00 42.56 221 ASP A N 1
ATOM 1768 C CA . ASP A 1 221 ? -4.425 -50.405 -2.353 1.00 42.56 221 ASP A CA 1
ATOM 1769 C C . ASP A 1 221 ? -5.422 -50.972 -1.329 1.00 42.56 221 ASP A C 1
ATOM 1771 O O . ASP A 1 221 ? -5.057 -51.726 -0.437 1.00 42.56 221 ASP A O 1
ATOM 1775 N N . GLU A 1 222 ? -6.717 -50.758 -1.591 1.00 42.22 222 GLU A N 1
ATOM 1776 C CA . GLU A 1 222 ? -7.646 -51.889 -1.785 1.00 42.22 222 GLU A CA 1
ATOM 1777 C C . GLU A 1 222 ? -8.604 -51.555 -2.943 1.00 42.22 222 GLU A C 1
ATOM 1779 O O . GLU A 1 222 ? -9.703 -51.034 -2.755 1.00 42.22 222 GLU A O 1
ATOM 1784 N N . ALA A 1 223 ? -8.152 -51.815 -4.173 1.00 41.56 223 ALA A N 1
ATOM 1785 C CA . ALA A 1 223 ? -9.036 -51.903 -5.326 1.00 41.56 223 ALA A CA 1
ATOM 1786 C C . ALA A 1 223 ? -9.681 -53.294 -5.355 1.00 41.56 223 ALA A C 1
ATOM 1788 O O . ALA A 1 223 ? -8.998 -54.319 -5.380 1.00 41.56 223 ALA A O 1
ATOM 1789 N N . GLU A 1 224 ? -11.012 -53.286 -5.350 1.00 48.12 224 GLU A N 1
ATOM 1790 C CA . GLU A 1 224 ? -11.870 -54.375 -5.795 1.00 48.12 224 GLU A CA 1
ATOM 1791 C C . GLU A 1 224 ? -11.398 -54.918 -7.149 1.00 48.12 224 GLU A C 1
ATOM 1793 O O . GLU A 1 224 ? -11.197 -54.151 -8.086 1.00 48.12 224 GLU A O 1
ATOM 1798 N N . ASP A 1 225 ? -11.317 -56.241 -7.281 1.00 40.12 225 ASP A N 1
ATOM 1799 C CA . ASP A 1 225 ? -11.540 -56.894 -8.567 1.00 40.12 225 ASP A CA 1
ATOM 1800 C C . ASP A 1 225 ? -11.957 -58.348 -8.349 1.00 40.12 225 ASP A C 1
ATOM 1802 O O . ASP A 1 225 ? -11.216 -59.158 -7.785 1.00 40.12 225 ASP A O 1
ATOM 1806 N N . GLY A 1 226 ? -13.152 -58.697 -8.829 1.00 36.62 226 GLY A N 1
ATOM 1807 C CA . GLY A 1 226 ? -13.514 -60.099 -8.971 1.00 36.62 226 GLY A CA 1
ATOM 1808 C C . GLY A 1 226 ? -14.988 -60.437 -9.110 1.00 36.62 226 GLY A C 1
ATOM 1809 O O . GLY A 1 226 ? -15.419 -61.354 -8.426 1.00 36.62 226 GLY A O 1
ATOM 1810 N N . GLU A 1 227 ? -15.748 -59.815 -10.020 1.00 35.09 227 GLU A N 1
ATOM 1811 C CA . GLU A 1 227 ? -16.899 -60.527 -10.603 1.00 35.09 227 GLU A CA 1
ATOM 1812 C C . GLU A 1 227 ? -17.279 -60.019 -12.007 1.00 35.09 227 GLU A C 1
ATOM 1814 O O . GLU A 1 227 ? -17.966 -59.017 -12.190 1.00 35.09 227 GLU A O 1
ATOM 1819 N N . VAL A 1 228 ? -16.839 -60.762 -13.031 1.00 40.25 228 VAL A N 1
ATOM 1820 C CA . VAL A 1 228 ? -17.310 -60.635 -14.418 1.00 40.25 228 VAL A CA 1
ATOM 1821 C C . VAL A 1 228 ? -18.135 -61.871 -14.785 1.00 40.25 228 VAL A C 1
ATOM 1823 O O . VAL A 1 228 ? -17.611 -62.963 -14.987 1.00 40.25 228 VAL A O 1
ATOM 1826 N N . LEU A 1 229 ? -19.447 -61.640 -14.869 1.00 43.09 229 LEU A N 1
ATOM 1827 C CA . LEU A 1 229 ? -20.458 -62.218 -15.765 1.00 43.09 229 LEU A CA 1
ATOM 1828 C C . LEU A 1 229 ? -20.104 -63.493 -16.558 1.00 43.09 229 LEU A C 1
ATOM 1830 O O . LEU A 1 229 ? -19.330 -63.448 -17.514 1.00 43.09 229 LEU A O 1
ATOM 1834 N N . LYS A 1 230 ? -20.895 -64.555 -16.345 1.00 35.56 230 LYS A N 1
ATOM 1835 C CA . LYS A 1 230 ? -21.369 -65.433 -17.431 1.00 35.56 230 LYS A CA 1
ATOM 1836 C C . LYS A 1 230 ? -22.816 -65.861 -17.196 1.00 35.56 230 LYS A C 1
ATOM 1838 O O . LYS A 1 230 ? -23.091 -66.732 -16.381 1.00 35.56 230 LYS A O 1
ATOM 1843 N N . GLY A 1 231 ? -23.728 -65.286 -17.975 1.00 35.50 231 GLY A N 1
ATOM 1844 C CA . GLY A 1 231 ? -24.993 -65.930 -18.309 1.00 35.50 231 GLY A CA 1
ATOM 1845 C C . GLY A 1 231 ? -24.829 -66.718 -19.606 1.00 35.50 231 GLY A C 1
ATOM 1846 O O . GLY A 1 231 ? -24.311 -66.171 -20.575 1.00 35.50 231 GLY A O 1
ATOM 1847 N N . PHE A 1 232 ? -25.277 -67.975 -19.632 1.00 36.38 232 PHE A N 1
ATOM 1848 C CA . PHE A 1 232 ? -25.673 -68.669 -20.858 1.00 36.38 232 PHE A CA 1
ATOM 1849 C C . PHE A 1 232 ? -26.729 -69.751 -20.564 1.00 36.38 232 PHE A C 1
ATOM 1851 O O . PHE A 1 232 ? -26.489 -70.675 -19.798 1.00 36.38 232 PHE A O 1
ATOM 1858 N N . SER A 1 233 ? -27.843 -69.609 -21.290 1.00 32.31 233 SER A N 1
ATOM 1859 C CA . SER A 1 233 ? -28.793 -70.618 -21.783 1.00 32.31 233 SER A CA 1
ATOM 1860 C C . SER A 1 233 ? -29.836 -71.272 -20.865 1.00 32.31 233 SER A C 1
ATOM 1862 O O . SER A 1 233 ? -29.540 -72.041 -19.960 1.00 32.31 233 SER A O 1
ATOM 1864 N N . GLN A 1 234 ? -31.090 -71.039 -21.267 1.00 38.69 234 GLN A N 1
ATOM 1865 C CA . GLN A 1 234 ? -32.282 -71.863 -21.055 1.00 38.69 234 GLN A CA 1
ATOM 1866 C C . GLN A 1 234 ? -32.075 -73.312 -21.541 1.00 38.69 234 GLN A C 1
ATOM 1868 O O . GLN A 1 234 ? -31.521 -73.500 -22.627 1.00 38.69 234 GLN A O 1
ATOM 1873 N N . PHE A 1 235 ? -32.506 -74.297 -20.747 1.00 43.88 235 PHE A N 1
ATOM 1874 C CA . PHE A 1 235 ? -33.586 -75.282 -20.976 1.00 43.88 235 PHE A CA 1
ATOM 1875 C C . PHE A 1 235 ? -33.548 -76.340 -19.867 1.00 43.88 235 PHE A C 1
ATOM 1877 O O . PHE A 1 235 ? -32.438 -76.823 -19.553 1.00 43.88 235 PHE A O 1
#

Sequence (235 aa):
LQEPGIKFEMSPLVVENPQKCFEKYVRRLPVRCAEATDTVWEKLQGRAAEQILGGHVGKLEFFWIHQSGAECTPDNADGLVCFQFVQGFAANFVRILHLSVVGVDGVWELKLPDVIFQVRQFLLTTLPIDSLRAVVLAGEDDAGKMYFDSDIEVCYQQCRFRWFQLTQSLRRTRNTLTRRAQVRPSSRFLVLHSPRISTDPPAPRCALSPMPALQLRDEEDEAEDGEVLKGFSQF

Organism: Noctiluca scintillans (NCBI:txid2966)